Protein AF-Q6KHV7-F1 (afdb_monomer)

Organism: Mycoplasma mobile (strain ATCC 43663 / 163K / NCTC 11711) (NCBI:txid267748)

Secondary structure (DSSP, 8-state):
--------------------------------HHHHHHHHHHHHHHH--GGGEEES-TTS-GGG--TTTHHHHEEE-S-SEETTEEEEEEE-SSSPPBTTTTEEEEEEEEEETTEEEEEEEEEE-SPPHHHHHHHHHHHHHH----B-S-GGG--GGG--TTTGGGSBPPPPPBTTBEEEEEEEEEEETTTTEEEEEEEEEETTEEEEEEEEEE-PPPHHHHHHHHHHHHHH--S-EE-S-GGGS-GGG--TTTHHHHEEPPPPBTTBEEEEEEPPPPHHHHHHHHHHTEEEEEEEEESSSS-S--EEEEEEEE-PPPHHHHHHHHHTT-

Sequence (330 aa):
MKIKNKYLIGIGTLSTIAILPITVVACGTTTSESAENFKKIDLELEKIISANFKVTNNTKLASEINAANLQTEITKNFNNTINSVNFTYSISTKTAINDEIGTLTLTLTGQIGTDSRTKEITITGFETATQRKAKIKVELEKLNLVKIGAFATTLPSEVKLDNVNTFFEALPEANGVSFKSSLISLENNVDGTLTITIEGSIGKVIETKTFPITGFQKLDQRNQILDNELAKIANLTLKGDFATTLPSEVTADNIRELITTPEPINGVIFRIFWTPQNEEEKNLSDSTGTLKFRIDAFTNENPLIFRDKEFSVSGFRMNSQSLLGEIKKI

Foldseek 3Di:
DDDDDDDDDDDDDDDDDDDDDPPPPPVPPPPDPLNVFVVVQVVVVVVDAQVQKDQPDQAAAQVVDAPVCVPVRMDGNDDCADPQWGKDKDFDPPDDRAQQQRKTKIWIWTDHDPHIDTDIYIYHRHHHLVNQQVVQVVVVVVDDWAFDDDQAQAFQVNDDQVCVPVGTDDGDDDPQKDKDWDDFDDGDQQQSKTKTKMWIDRVPRIDIDIDIDHRHHHPVNQVVVQVVVVVVCPDWDFQDQQQAAQLLNDDPVCVVNGTPFDDDDPQKGKDKDADDDDPVRSLVCQQQQKGKIKIWIANDPDHPDIDIDIDIDHNHHHPVNVVVVVVVVD

Structure (mmCIF, N/CA/C/O backbone):
data_AF-Q6KHV7-F1
#
_entry.id   AF-Q6KHV7-F1
#
loop_
_atom_site.group_PDB
_atom_site.id
_atom_site.type_symbol
_atom_site.label_atom_id
_atom_site.label_alt_id
_atom_site.label_comp_id
_atom_site.label_asym_id
_atom_site.label_entity_id
_atom_site.label_seq_id
_atom_site.pdbx_PDB_ins_code
_atom_site.Cartn_x
_atom_site.Cartn_y
_atom_site.Cartn_z
_atom_site.occupancy
_atom_site.B_iso_or_equiv
_atom_site.auth_seq_id
_atom_site.auth_comp_id
_atom_site.auth_asym_id
_atom_site.auth_atom_id
_atom_site.pdbx_PDB_model_num
ATOM 1 N N . MET A 1 1 ? -42.948 63.602 25.867 1.00 43.41 1 MET A N 1
ATOM 2 C CA . MET A 1 1 ? -44.395 63.393 25.653 1.00 43.41 1 MET A CA 1
ATOM 3 C C . MET A 1 1 ? -44.974 62.853 26.957 1.00 43.41 1 MET A C 1
ATOM 5 O O . MET A 1 1 ? -44.601 61.769 27.373 1.00 43.41 1 MET A O 1
ATOM 9 N N . LYS A 1 2 ? -45.724 63.692 27.685 1.00 45.91 2 LYS A N 1
ATOM 10 C CA . LYS A 1 2 ? -46.277 63.424 29.025 1.00 45.91 2 LYS A CA 1
ATOM 11 C C . LYS A 1 2 ? -47.696 62.878 28.866 1.00 45.91 2 LYS A C 1
ATOM 13 O O . LYS A 1 2 ? -48.517 63.573 28.271 1.00 45.91 2 LYS A O 1
ATOM 18 N N . ILE A 1 3 ? -47.999 61.707 29.422 1.00 45.91 3 ILE A N 1
ATOM 19 C CA . ILE A 1 3 ? -49.383 61.227 29.537 1.00 45.91 3 ILE A CA 1
ATOM 20 C C . ILE A 1 3 ? -49.795 61.307 31.007 1.00 45.91 3 ILE A C 1
ATOM 22 O O . ILE A 1 3 ? -49.085 60.858 31.902 1.00 45.91 3 ILE A O 1
ATOM 26 N N . LYS A 1 4 ? -50.903 62.021 31.212 1.00 49.59 4 LYS A N 1
ATOM 27 C CA . LYS A 1 4 ? -51.461 62.487 32.481 1.00 49.59 4 LYS A CA 1
ATOM 28 C C . LYS A 1 4 ? -52.275 61.391 33.169 1.00 49.59 4 LYS A C 1
ATOM 30 O O . LYS A 1 4 ? -53.065 60.712 32.519 1.00 49.59 4 LYS A O 1
ATOM 35 N N . ASN A 1 5 ? -52.168 61.353 34.494 1.00 44.66 5 ASN A N 1
ATOM 36 C CA . ASN A 1 5 ? -53.111 60.698 35.397 1.00 44.66 5 ASN A CA 1
ATOM 37 C C . ASN A 1 5 ? -54.539 61.232 35.195 1.00 44.66 5 ASN A C 1
ATOM 39 O O . ASN A 1 5 ? -54.751 62.448 35.174 1.00 44.66 5 ASN A O 1
ATOM 43 N N . LYS A 1 6 ? -55.520 60.327 35.149 1.00 55.31 6 LYS A N 1
ATOM 44 C CA . LYS A 1 6 ? -56.915 60.615 35.501 1.00 55.31 6 LYS A CA 1
ATOM 45 C C . LYS A 1 6 ? -57.406 59.547 36.474 1.00 55.31 6 LYS A C 1
ATOM 47 O O . LYS A 1 6 ? -57.399 58.364 36.158 1.00 55.31 6 LYS A O 1
ATOM 52 N N . TYR A 1 7 ? -57.808 60.010 37.651 1.00 43.31 7 TYR A N 1
ATOM 53 C CA . TYR A 1 7 ? -58.534 59.248 38.657 1.00 43.31 7 TYR A CA 1
ATOM 54 C C . TYR A 1 7 ? -59.995 59.099 38.225 1.00 43.31 7 TYR A C 1
ATOM 56 O O . TYR A 1 7 ? -60.598 60.070 37.765 1.00 43.31 7 TYR A O 1
ATOM 64 N N . LEU A 1 8 ? -60.563 57.910 38.420 1.00 45.25 8 LEU A N 1
ATOM 65 C CA . LEU A 1 8 ? -62.004 57.689 38.402 1.00 45.25 8 LEU A CA 1
ATOM 66 C C . LEU A 1 8 ? -62.399 57.068 39.746 1.00 45.25 8 LEU A C 1
ATOM 68 O O . LEU A 1 8 ? -61.923 55.995 40.108 1.00 45.25 8 LEU A O 1
ATOM 72 N N . ILE A 1 9 ? -63.229 57.791 40.494 1.00 48.88 9 ILE A N 1
ATOM 73 C CA . ILE A 1 9 ? -63.864 57.348 41.735 1.00 48.88 9 ILE A CA 1
ATOM 74 C C . ILE A 1 9 ? -65.196 56.706 41.336 1.00 48.88 9 ILE A C 1
ATOM 76 O O . ILE A 1 9 ? -66.010 57.353 40.681 1.00 48.88 9 ILE A O 1
ATOM 80 N N . GLY A 1 10 ? -65.411 55.449 41.724 1.00 44.25 10 GLY A N 1
ATOM 81 C CA . GLY A 1 10 ? -66.679 54.735 41.573 1.00 44.25 10 GLY A CA 1
ATOM 82 C C . GLY A 1 10 ? -67.090 54.127 42.910 1.00 44.25 10 GLY A C 1
ATOM 83 O O . GLY A 1 10 ? -66.370 53.304 43.468 1.00 44.25 10 GLY A O 1
ATOM 84 N N . ILE A 1 11 ? -68.224 54.584 43.435 1.00 44.44 11 ILE A N 1
ATOM 85 C CA . ILE A 1 11 ? -68.788 54.212 44.733 1.00 44.44 11 ILE A CA 1
ATOM 86 C C . ILE A 1 11 ? -69.740 53.021 44.536 1.00 44.44 11 ILE A C 1
ATOM 88 O O . ILE A 1 11 ? -70.663 53.113 43.739 1.00 44.44 11 ILE A O 1
ATOM 92 N N . GLY A 1 12 ? -69.502 51.947 45.297 1.00 40.00 12 GLY A N 1
ATOM 93 C CA . GLY A 1 12 ? -70.495 51.078 45.947 1.00 40.00 12 GLY A CA 1
ATOM 94 C C . GLY A 1 12 ? -71.536 50.316 45.116 1.00 40.00 12 GLY A C 1
ATOM 95 O O . GLY A 1 12 ? -72.491 50.897 44.626 1.00 40.00 12 GLY A O 1
ATOM 96 N N . THR A 1 13 ? -71.478 48.981 45.187 1.00 41.50 13 THR A N 1
ATOM 97 C CA . THR A 1 13 ? -72.648 48.150 45.539 1.00 41.50 13 THR A CA 1
ATOM 98 C C . THR A 1 13 ? -72.191 46.957 46.389 1.00 41.50 13 THR A C 1
ATOM 100 O O . THR A 1 13 ? -71.182 46.318 46.100 1.00 41.50 13 THR A O 1
ATOM 103 N N . LEU A 1 14 ? -72.902 46.707 47.492 1.00 44.28 14 LEU A N 1
ATOM 104 C CA . LEU A 1 14 ? -72.717 45.566 48.390 1.00 44.28 14 LEU A CA 1
ATOM 105 C C . LEU A 1 14 ? -73.409 44.344 47.777 1.00 44.28 14 LEU A C 1
ATOM 107 O O . LEU A 1 14 ? -74.635 44.270 47.782 1.00 44.28 14 LEU A O 1
ATOM 111 N N . SER A 1 15 ? -72.637 43.381 47.275 1.00 43.78 15 SER A N 1
ATOM 112 C CA . SER A 1 15 ? -73.139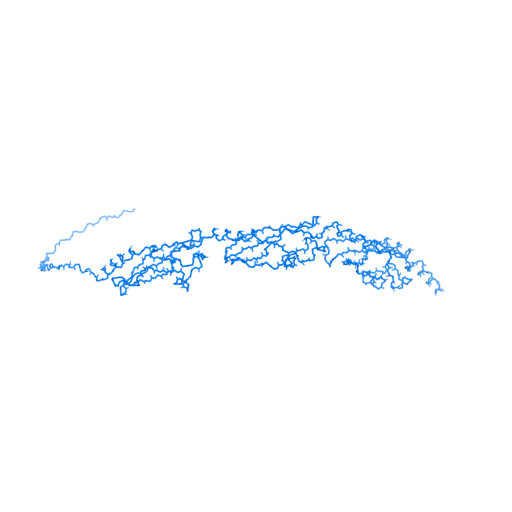 42.040 46.972 1.00 43.78 15 SER A CA 1
ATOM 113 C C . SER A 1 15 ? -72.802 41.104 48.130 1.00 43.78 15 SER A C 1
ATOM 115 O O . SER A 1 15 ? -71.634 40.871 48.442 1.00 43.78 15 SER A O 1
ATOM 117 N N . THR A 1 16 ? -73.841 40.581 48.770 1.00 43.94 16 THR A N 1
ATOM 118 C CA . THR A 1 16 ? -73.801 39.511 49.767 1.00 43.94 16 THR A CA 1
ATOM 119 C C . THR A 1 16 ? -73.083 38.282 49.207 1.00 43.94 16 THR A C 1
ATOM 121 O O . THR A 1 16 ? -73.561 37.630 48.282 1.00 43.94 16 THR A O 1
ATOM 124 N N . ILE A 1 17 ? -71.922 37.956 49.778 1.00 43.06 17 ILE A N 1
ATOM 125 C CA . ILE A 1 17 ? -71.190 36.725 49.476 1.00 43.06 17 ILE A CA 1
ATOM 126 C C . ILE A 1 17 ? -71.835 35.604 50.293 1.00 43.06 17 ILE A C 1
ATOM 128 O O . ILE A 1 17 ? -71.745 35.586 51.520 1.00 43.06 17 ILE A O 1
ATOM 132 N N . ALA A 1 18 ? -72.499 34.672 49.613 1.00 41.53 18 ALA A N 1
ATOM 133 C CA . ALA A 1 18 ? -72.870 33.397 50.204 1.00 41.53 18 ALA A CA 1
ATOM 134 C C . ALA A 1 18 ? -71.586 32.598 50.475 1.00 41.53 18 ALA A C 1
ATOM 136 O O . ALA A 1 18 ? -70.853 32.249 49.548 1.00 41.53 18 ALA A O 1
ATOM 137 N N . ILE A 1 19 ? -71.297 32.338 51.750 1.00 42.59 19 ILE A N 1
ATOM 138 C CA . ILE A 1 19 ? -70.206 31.459 52.172 1.00 42.59 19 ILE A CA 1
ATOM 139 C C . ILE A 1 19 ? -70.631 30.031 51.820 1.00 42.59 19 ILE A C 1
ATOM 141 O O . ILE A 1 19 ? -71.421 29.412 52.531 1.00 42.59 19 ILE A O 1
ATOM 145 N N . LEU A 1 20 ? -70.141 29.527 50.688 1.00 40.72 20 LEU A N 1
ATOM 146 C CA . LEU A 1 20 ? -70.209 28.104 50.379 1.00 40.72 20 LEU A CA 1
ATOM 147 C C . LEU A 1 20 ? -69.303 27.347 51.364 1.00 40.72 20 LEU A C 1
ATOM 149 O O . LEU A 1 20 ? -68.211 27.832 51.677 1.00 40.72 20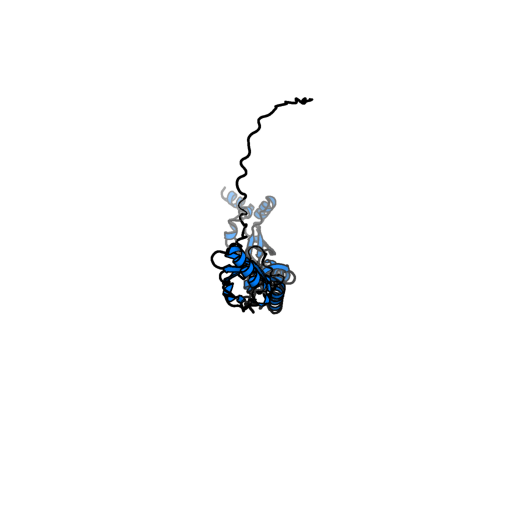 LEU A O 1
ATOM 153 N N . PRO A 1 21 ? -69.723 26.173 51.865 1.00 43.12 21 PRO A N 1
ATOM 154 C CA . PRO A 1 21 ? -68.883 25.357 52.726 1.00 43.12 21 PRO A CA 1
ATOM 155 C C . PRO A 1 21 ? -67.592 25.008 51.983 1.00 43.12 21 PRO A C 1
ATOM 157 O O . PRO A 1 21 ? -67.620 24.413 50.906 1.00 43.12 21 PRO A O 1
ATOM 160 N N . ILE A 1 22 ? -66.454 25.385 52.568 1.00 44.88 22 ILE A N 1
ATOM 161 C CA . ILE A 1 22 ? -65.140 24.915 52.138 1.00 44.88 22 ILE A CA 1
ATOM 162 C C . ILE A 1 22 ? -65.109 23.423 52.461 1.00 44.88 22 ILE A C 1
ATOM 164 O O . ILE A 1 22 ? -64.811 23.015 53.583 1.00 44.88 22 ILE A O 1
ATOM 168 N N . THR A 1 23 ? -65.452 22.592 51.482 1.00 42.62 23 THR A N 1
ATOM 169 C CA . THR A 1 23 ? -65.034 21.197 51.492 1.00 42.62 23 THR A CA 1
ATOM 170 C C . THR A 1 23 ? -63.516 21.216 51.482 1.00 42.62 23 THR A C 1
ATOM 172 O O . THR A 1 23 ? -62.901 21.585 50.481 1.00 42.62 23 THR A O 1
ATOM 175 N N . VAL A 1 24 ? -62.912 20.856 52.613 1.00 43.94 24 VAL A N 1
ATOM 176 C CA . VAL A 1 24 ? -61.504 20.479 52.675 1.00 43.94 24 VAL A CA 1
ATOM 177 C C . VAL A 1 24 ? -61.380 19.228 51.811 1.00 43.94 24 VAL A C 1
ATOM 179 O O . VAL A 1 24 ? -61.570 18.107 52.273 1.00 43.94 24 VAL A O 1
ATOM 182 N N . VAL A 1 25 ? -61.152 19.427 50.514 1.00 41.75 25 VAL A N 1
ATOM 183 C CA . VAL A 1 25 ? -60.693 18.366 49.631 1.00 41.75 25 VAL A CA 1
ATOM 184 C C . VAL A 1 25 ? -59.297 18.059 50.134 1.00 41.75 25 VAL A C 1
ATOM 186 O O . VAL A 1 25 ? -58.359 18.824 49.908 1.00 41.75 25 VAL A O 1
ATOM 189 N N . ALA A 1 26 ? -59.175 16.972 50.893 1.00 41.81 26 ALA A N 1
ATOM 190 C CA . ALA A 1 26 ? -57.890 16.349 51.114 1.00 41.81 26 ALA A CA 1
ATOM 191 C C . ALA A 1 26 ? -57.317 16.076 49.722 1.00 41.81 26 ALA A C 1
ATOM 193 O O . ALA A 1 26 ? -57.778 15.180 49.014 1.00 41.81 26 ALA A O 1
ATOM 194 N N . CYS A 1 27 ? -56.360 16.903 49.301 1.00 40.88 27 CYS A N 1
ATOM 195 C CA . CYS A 1 27 ? -55.517 16.630 48.155 1.00 40.88 27 CYS A CA 1
ATOM 196 C C . CYS A 1 27 ? -54.636 15.452 48.574 1.00 40.88 27 CYS A C 1
ATOM 198 O O . CYS A 1 27 ? -53.501 15.621 49.011 1.00 40.88 27 CYS A O 1
ATOM 200 N N . GLY A 1 28 ? -55.222 14.252 48.567 1.00 43.31 28 GLY A N 1
ATOM 201 C CA . GLY A 1 28 ? -54.464 13.022 48.611 1.00 43.31 28 GLY A CA 1
ATOM 202 C C . GLY A 1 28 ? -53.587 13.064 47.378 1.00 43.31 28 GLY A C 1
ATOM 203 O O . GLY A 1 28 ? -54.089 12.962 46.260 1.00 43.31 28 GLY A O 1
ATOM 204 N N . THR A 1 29 ? -52.294 13.304 47.575 1.00 48.03 29 THR A N 1
ATOM 205 C CA . THR A 1 29 ? -51.295 13.140 46.530 1.00 48.03 29 THR A CA 1
ATOM 206 C C . THR A 1 29 ? -51.332 11.672 46.141 1.00 48.03 29 THR A C 1
ATOM 208 O O . THR A 1 29 ? -50.683 10.839 46.769 1.00 48.03 29 THR A O 1
ATOM 211 N N . THR A 1 30 ? -52.157 11.333 45.155 1.00 46.09 30 THR A N 1
ATOM 212 C CA . THR A 1 30 ? -52.050 10.066 44.455 1.00 46.09 30 THR A CA 1
ATOM 213 C C . THR A 1 30 ? -50.714 10.143 43.736 1.00 46.09 30 THR A C 1
ATOM 215 O O . THR A 1 30 ? -50.575 10.786 42.697 1.00 46.09 30 THR A O 1
ATOM 218 N N . THR A 1 31 ? -49.673 9.580 44.346 1.00 58.81 31 THR A N 1
ATOM 219 C CA . THR A 1 31 ? -48.472 9.215 43.608 1.00 58.81 31 THR A CA 1
ATOM 220 C C . THR A 1 31 ? -48.953 8.294 42.502 1.00 58.81 31 THR A C 1
ATOM 222 O O . THR A 1 31 ? -49.354 7.163 42.753 1.00 58.81 31 THR A O 1
ATOM 225 N N . SER A 1 32 ? -49.042 8.830 41.284 1.00 75.12 32 SER A N 1
ATOM 226 C CA . SER A 1 32 ? -49.457 8.059 40.118 1.00 75.12 32 SER A CA 1
ATOM 227 C C . SER A 1 32 ? -48.553 6.834 40.023 1.00 75.12 32 SER A C 1
ATOM 229 O O . SER A 1 32 ? -47.343 6.990 40.172 1.00 75.12 32 SER A O 1
ATOM 231 N N . GLU A 1 33 ? -49.107 5.662 39.736 1.00 79.56 33 GLU A N 1
ATOM 232 C CA . GLU A 1 33 ? -48.382 4.389 39.584 1.00 79.56 33 GLU A CA 1
ATOM 233 C C . GLU A 1 33 ? -47.086 4.523 38.749 1.00 79.56 33 GLU A C 1
ATOM 235 O O . GLU A 1 33 ? -46.047 3.960 39.089 1.00 79.56 33 GLU A O 1
ATOM 240 N N . SER A 1 34 ? -47.096 5.396 37.736 1.00 86.19 34 SER A N 1
ATOM 241 C CA . SER A 1 34 ? -45.928 5.742 36.912 1.00 86.19 34 SER A CA 1
ATOM 242 C C . SER A 1 34 ? -44.748 6.343 37.703 1.00 86.19 34 SER A C 1
ATOM 244 O O . SER A 1 34 ? -43.589 6.020 37.450 1.00 86.19 34 SER A O 1
ATOM 246 N N . ALA A 1 35 ? -45.004 7.167 38.724 1.00 89.50 35 ALA A N 1
ATOM 247 C CA . ALA A 1 35 ? -43.963 7.748 39.575 1.00 89.50 35 ALA A CA 1
ATOM 248 C C . ALA A 1 35 ? -43.263 6.685 40.439 1.00 89.50 35 ALA A C 1
ATOM 250 O O . ALA A 1 35 ? -42.043 6.736 40.621 1.00 89.50 35 ALA A O 1
ATOM 251 N N . GLU A 1 36 ? -44.017 5.703 40.940 1.00 93.62 36 GLU A N 1
ATOM 252 C CA . GLU A 1 36 ? -43.455 4.566 41.674 1.00 93.62 36 GLU A CA 1
ATOM 253 C C . GLU A 1 36 ? -42.664 3.640 40.742 1.00 93.62 36 GLU A C 1
ATOM 255 O O . GLU A 1 36 ? -41.546 3.240 41.085 1.00 93.62 36 GLU A O 1
ATOM 260 N N . ASN A 1 37 ? -43.178 3.387 39.531 1.00 96.00 37 ASN A N 1
ATOM 261 C CA . ASN A 1 37 ? -42.469 2.639 38.494 1.00 96.00 37 ASN A CA 1
ATOM 262 C C . ASN A 1 37 ? -41.133 3.294 38.136 1.00 96.00 37 ASN A C 1
ATOM 264 O O . ASN A 1 37 ? -40.113 2.610 38.137 1.00 96.00 37 ASN A O 1
ATOM 268 N N . PHE A 1 38 ? -41.091 4.607 37.891 1.00 96.50 38 PHE A N 1
ATOM 269 C CA . PHE A 1 38 ? -39.838 5.298 37.574 1.00 96.50 38 PHE A CA 1
ATOM 270 C C . PHE A 1 38 ? -38.811 5.192 38.697 1.00 96.50 38 PHE A C 1
ATOM 272 O O . PHE A 1 38 ? -37.676 4.809 38.432 1.00 96.50 38 PHE A O 1
ATOM 279 N N . LYS A 1 39 ? -39.212 5.433 39.953 1.00 96.81 39 LYS A N 1
ATOM 280 C CA . LYS A 1 39 ? -38.309 5.296 41.106 1.00 96.81 39 LYS A CA 1
ATOM 281 C C . LYS A 1 39 ? -37.732 3.883 41.208 1.00 96.81 39 LYS A C 1
ATOM 283 O O . LYS A 1 39 ? -36.559 3.710 41.534 1.00 96.81 39 LYS A O 1
ATOM 288 N N . LYS A 1 40 ? -38.557 2.872 40.933 1.00 97.44 40 LYS A N 1
ATOM 289 C CA . LYS A 1 40 ? -38.140 1.470 40.923 1.00 97.44 40 LYS A CA 1
ATOM 290 C C . LYS A 1 40 ? -37.183 1.166 39.770 1.00 97.44 40 LYS A C 1
ATOM 292 O O . LYS A 1 40 ? -36.162 0.527 40.004 1.00 97.44 40 LYS A O 1
ATOM 297 N N . ILE A 1 41 ? -37.477 1.642 38.558 1.00 98.25 41 ILE A N 1
ATOM 298 C CA . ILE A 1 41 ? -36.594 1.484 37.394 1.00 98.25 41 ILE A CA 1
ATOM 299 C C . ILE A 1 41 ? -35.236 2.139 37.670 1.00 98.25 41 ILE A C 1
ATOM 301 O O . ILE A 1 41 ? -34.214 1.490 37.464 1.00 98.25 41 ILE A O 1
ATOM 305 N N . ASP A 1 42 ? -35.214 3.374 38.176 1.00 98.25 42 ASP A N 1
ATOM 306 C CA . ASP A 1 42 ? -33.979 4.102 38.487 1.00 98.25 42 ASP A CA 1
ATOM 307 C C . ASP A 1 42 ? -33.139 3.349 39.532 1.00 98.25 42 ASP A C 1
ATOM 309 O O . ASP A 1 42 ? -31.940 3.143 39.343 1.00 98.25 42 ASP A O 1
ATOM 313 N N . LEU A 1 43 ? -33.772 2.847 40.600 1.00 98.25 43 LEU A N 1
ATOM 314 C CA . LEU A 1 43 ? -33.086 2.082 41.644 1.00 98.25 43 LEU A CA 1
ATOM 315 C C . LEU A 1 43 ? -32.466 0.779 41.120 1.00 98.25 43 LEU A C 1
ATOM 317 O O . LEU A 1 43 ? -31.383 0.402 41.564 1.00 98.25 43 LEU A O 1
ATOM 321 N N . GLU A 1 44 ? -33.129 0.075 40.200 1.00 98.38 44 GLU A N 1
ATOM 322 C CA . GLU A 1 44 ? -32.564 -1.141 39.605 1.00 98.38 44 GLU A CA 1
ATOM 323 C C . GLU A 1 44 ? -31.511 -0.835 38.523 1.00 98.38 44 GLU A C 1
ATOM 325 O O . GLU A 1 44 ? -30.510 -1.548 38.441 1.00 98.38 44 GLU A O 1
ATOM 330 N N . LEU A 1 45 ? -31.666 0.245 37.744 1.00 98.25 45 LEU A N 1
ATOM 331 C CA . LEU A 1 45 ? -30.638 0.724 36.808 1.00 98.25 45 LEU A CA 1
ATOM 332 C C . LEU A 1 45 ? -29.340 1.100 37.530 1.00 98.25 45 LEU A C 1
ATOM 334 O O . LEU A 1 45 ? -28.254 0.837 37.013 1.00 98.25 45 LEU A O 1
ATOM 338 N N . GLU A 1 46 ? -29.424 1.683 38.728 1.00 98.00 46 GLU A N 1
ATOM 339 C CA . GLU A 1 46 ? -28.233 2.052 39.499 1.00 98.00 46 GLU A CA 1
ATOM 340 C C . GLU A 1 46 ? -27.406 0.853 39.970 1.00 98.00 46 GLU A C 1
ATOM 342 O O . GLU A 1 46 ? -26.187 0.964 40.104 1.00 98.00 46 GLU A O 1
ATOM 347 N N . LYS A 1 47 ? -28.029 -0.317 40.145 1.00 98.06 47 LYS A N 1
ATOM 348 C CA . LYS A 1 47 ? -27.317 -1.549 40.517 1.00 98.06 47 LYS A CA 1
ATOM 349 C C . LYS A 1 47 ? -26.513 -2.143 39.364 1.00 98.06 47 LYS A C 1
ATOM 351 O O . LYS A 1 47 ? -25.587 -2.910 39.618 1.00 98.06 47 LYS A O 1
ATOM 356 N N . ILE A 1 48 ? -26.870 -1.827 38.118 1.00 98.12 48 ILE A N 1
ATOM 357 C CA . ILE A 1 48 ? -26.170 -2.327 36.935 1.00 98.12 48 ILE A CA 1
ATOM 358 C C . ILE A 1 48 ? -25.032 -1.357 36.596 1.00 98.12 48 ILE A C 1
ATOM 360 O O . ILE A 1 48 ? -25.242 -0.187 36.272 1.00 98.12 48 ILE A O 1
ATOM 364 N N . ILE A 1 49 ? -23.807 -1.867 36.674 1.00 97.81 49 ILE A N 1
ATOM 365 C CA . ILE A 1 49 ? -22.557 -1.138 36.448 1.00 97.81 49 ILE A CA 1
ATOM 366 C C . ILE A 1 49 ? -21.750 -1.772 35.307 1.00 97.81 49 ILE A C 1
ATOM 368 O O . ILE A 1 49 ? -22.109 -2.818 34.770 1.00 97.81 49 ILE A O 1
ATOM 372 N N . SER A 1 50 ? -20.628 -1.162 34.921 1.00 97.00 50 SER A N 1
ATOM 373 C CA . SER A 1 50 ? -19.781 -1.655 33.821 1.00 97.00 50 SER A CA 1
ATOM 374 C C . SER A 1 50 ? -19.255 -3.076 34.045 1.00 97.00 50 SER A C 1
ATOM 376 O O . SER A 1 50 ? -19.218 -3.862 33.104 1.00 97.00 50 SER A O 1
ATOM 378 N N . ALA A 1 51 ? -18.942 -3.443 35.293 1.00 97.56 51 ALA A N 1
ATOM 379 C CA . ALA A 1 51 ? -18.514 -4.793 35.670 1.00 97.56 51 ALA A CA 1
ATOM 380 C C . ALA A 1 51 ? -19.587 -5.870 35.420 1.00 97.56 51 ALA A C 1
ATOM 382 O O . ALA A 1 51 ? -19.294 -7.066 35.485 1.00 97.56 51 ALA A O 1
ATOM 383 N N . ASN A 1 52 ? -20.828 -5.464 35.130 1.00 98.19 52 ASN A N 1
ATOM 384 C CA . ASN A 1 52 ? -21.877 -6.385 34.729 1.00 98.19 52 ASN A CA 1
ATOM 385 C C . ASN A 1 52 ? -21.817 -6.812 33.256 1.00 98.19 52 ASN A C 1
ATOM 387 O O . ASN A 1 52 ? -22.588 -7.674 32.826 1.00 98.19 52 ASN A O 1
ATOM 391 N N . PHE A 1 53 ? -20.902 -6.229 32.487 1.00 98.12 53 PHE A N 1
ATOM 392 C CA . PHE A 1 53 ? -20.681 -6.522 31.081 1.00 98.12 53 PHE A CA 1
ATOM 393 C C . PHE A 1 53 ? -19.262 -7.047 30.875 1.00 98.12 53 PHE A C 1
ATOM 395 O O . PHE A 1 53 ? -18.312 -6.601 31.517 1.00 98.12 53 PHE A O 1
ATOM 402 N N . LYS A 1 54 ? -19.111 -7.992 29.949 1.00 97.38 54 LYS A N 1
ATOM 403 C CA . LYS A 1 54 ? -17.825 -8.566 29.561 1.00 97.38 54 LYS A CA 1
ATOM 404 C C . LYS A 1 54 ? -17.705 -8.593 28.044 1.00 97.38 54 LYS A C 1
ATOM 406 O O . LYS A 1 54 ? -18.524 -9.222 27.373 1.00 97.38 54 LYS A O 1
ATOM 411 N N . VAL A 1 55 ? -16.649 -7.965 27.531 1.00 97.81 55 VAL A N 1
ATOM 412 C CA . VAL A 1 55 ? -16.225 -8.093 26.132 1.00 97.81 55 VAL A CA 1
ATOM 413 C C . VAL A 1 55 ? -15.714 -9.519 25.914 1.00 97.81 55 VAL A C 1
ATOM 415 O O . VAL A 1 55 ? -14.798 -9.965 26.608 1.00 97.81 55 VAL A O 1
ATOM 418 N N . THR A 1 56 ? -16.341 -10.264 25.004 1.00 96.25 56 THR A N 1
ATOM 419 C CA . THR A 1 56 ? -15.976 -11.661 24.710 1.00 96.25 56 THR A CA 1
ATOM 420 C C . THR A 1 56 ? -14.800 -11.744 23.745 1.00 96.25 56 THR A C 1
ATOM 422 O O . THR A 1 56 ? -13.941 -12.606 23.918 1.00 96.25 56 THR A O 1
ATOM 425 N N . ASN A 1 57 ? -14.723 -10.820 22.784 1.00 94.56 57 ASN A N 1
ATOM 426 C CA . ASN A 1 57 ? -13.619 -10.702 21.843 1.00 94.56 57 ASN A CA 1
ATOM 427 C C . ASN A 1 57 ? -12.807 -9.428 22.096 1.00 94.56 57 ASN A C 1
ATOM 429 O O . ASN A 1 57 ? -13.099 -8.351 21.574 1.00 94.56 57 ASN A O 1
ATOM 433 N N . ASN A 1 58 ? -11.750 -9.562 22.890 1.00 95.12 58 ASN A N 1
ATOM 434 C CA . ASN A 1 58 ? -10.855 -8.454 23.214 1.00 95.12 58 ASN A CA 1
ATOM 435 C C . ASN A 1 58 ? -9.892 -8.082 22.072 1.00 95.12 58 ASN A C 1
ATOM 437 O O . ASN A 1 58 ? -9.066 -7.195 22.263 1.00 95.12 58 ASN A O 1
ATOM 441 N N . THR A 1 59 ? -9.960 -8.741 20.907 1.00 95.06 59 THR A N 1
ATOM 442 C CA . THR A 1 59 ? -9.163 -8.369 19.727 1.00 95.06 59 THR A CA 1
ATOM 443 C C . THR A 1 59 ? -9.907 -7.427 18.793 1.00 95.06 59 THR A C 1
ATOM 445 O O . THR A 1 59 ? -9.347 -7.051 17.770 1.00 95.06 59 THR A O 1
ATOM 448 N N . LYS A 1 60 ? -11.164 -7.077 19.083 1.00 95.75 60 LYS A N 1
ATOM 449 C CA . LYS A 1 60 ? -11.913 -6.076 18.319 1.00 95.75 60 LYS A CA 1
ATOM 450 C C . LYS A 1 60 ? -11.684 -4.678 18.871 1.00 95.75 60 LYS A C 1
ATOM 452 O O . LYS A 1 60 ? -11.560 -4.503 20.082 1.00 95.75 60 LYS A O 1
ATOM 457 N N . LEU A 1 61 ? -11.690 -3.693 17.979 1.00 97.44 61 LEU A N 1
ATOM 458 C CA . LEU A 1 61 ? -11.860 -2.296 18.358 1.00 97.44 61 LEU A CA 1
ATOM 459 C C . LEU A 1 61 ? -13.307 -2.068 18.786 1.00 97.44 61 LEU A C 1
ATOM 461 O O . LEU A 1 61 ? -14.226 -2.746 18.317 1.00 97.44 61 LEU A O 1
ATOM 465 N N . ALA A 1 62 ? -13.523 -1.064 19.628 1.00 97.44 62 ALA A N 1
ATOM 466 C CA . ALA A 1 62 ? -14.870 -0.685 20.023 1.00 97.44 62 ALA A CA 1
ATOM 467 C C . ALA A 1 62 ? -15.697 -0.241 18.799 1.00 97.44 62 ALA A C 1
ATOM 469 O O . ALA A 1 62 ? -16.892 -0.525 18.728 1.00 97.44 62 ALA A O 1
ATOM 470 N N . SER A 1 63 ? -15.068 0.394 17.800 1.00 96.88 63 SER A N 1
ATOM 471 C CA . SER A 1 63 ? -15.727 0.851 16.563 1.00 96.88 63 SER A CA 1
ATOM 472 C C . SER A 1 63 ? -16.156 -0.267 15.611 1.00 96.88 63 SER A C 1
ATOM 474 O O . SER A 1 63 ? -16.934 -0.028 14.686 1.00 96.88 63 SER A O 1
ATOM 476 N N . GLU A 1 64 ? -15.694 -1.498 15.839 1.00 96.81 64 GLU A N 1
ATOM 477 C CA . GLU A 1 64 ? -16.110 -2.684 15.080 1.00 96.81 64 GLU A CA 1
ATOM 478 C C . GLU A 1 64 ? -17.404 -3.300 15.638 1.00 96.81 64 GLU A C 1
ATOM 480 O O . GLU A 1 64 ? -17.980 -4.214 15.033 1.00 96.81 64 GLU A O 1
ATOM 485 N N . ILE A 1 65 ? -17.883 -2.796 16.781 1.00 97.31 65 ILE A N 1
ATOM 486 C CA . ILE A 1 65 ? -19.137 -3.219 17.393 1.00 97.31 65 ILE A CA 1
ATOM 487 C C . ILE A 1 65 ? -20.299 -2.449 16.774 1.00 97.31 65 ILE A C 1
ATOM 489 O O . ILE A 1 65 ? -20.308 -1.223 16.695 1.00 97.31 65 ILE A O 1
ATOM 493 N N . ASN A 1 66 ? -21.304 -3.190 16.327 1.00 95.94 66 ASN A N 1
ATOM 494 C CA . ASN A 1 66 ? -22.513 -2.674 15.705 1.00 95.94 66 ASN A CA 1
ATOM 495 C C . ASN A 1 66 ? -23.741 -3.439 16.220 1.00 95.94 66 ASN A C 1
ATOM 497 O O . ASN A 1 66 ? -23.624 -4.415 16.958 1.00 95.94 66 ASN A O 1
ATOM 501 N N . ALA A 1 67 ? -24.941 -3.006 15.829 1.00 95.62 67 ALA A N 1
ATOM 502 C CA . ALA A 1 67 ? -26.182 -3.621 16.303 1.00 95.62 67 ALA A CA 1
ATOM 503 C C . ALA A 1 67 ? -26.278 -5.129 15.996 1.00 95.62 67 ALA A C 1
ATOM 505 O O . ALA A 1 67 ? -26.869 -5.867 16.781 1.00 95.62 67 ALA A O 1
ATOM 506 N N . ALA A 1 68 ? -25.678 -5.592 14.893 1.00 97.12 68 ALA A N 1
ATOM 507 C CA . ALA A 1 68 ? -25.746 -6.989 14.476 1.00 97.12 68 ALA A CA 1
ATOM 508 C C . ALA A 1 68 ? -24.839 -7.909 15.309 1.00 97.12 68 ALA A C 1
ATOM 510 O O . ALA A 1 68 ? -25.185 -9.069 15.511 1.00 97.12 68 ALA A O 1
ATOM 511 N N . ASN A 1 69 ? -23.702 -7.408 15.805 1.00 96.75 69 ASN A N 1
ATOM 512 C CA . ASN A 1 69 ? -22.747 -8.210 16.581 1.00 96.75 69 ASN A CA 1
ATOM 513 C C . ASN A 1 69 ? -22.733 -7.885 18.089 1.00 96.75 69 ASN A C 1
ATOM 515 O O . ASN A 1 69 ? -22.105 -8.599 18.863 1.00 96.75 69 ASN A O 1
ATOM 519 N N . LEU A 1 70 ? -23.468 -6.867 18.547 1.00 96.31 70 LEU A N 1
ATOM 520 C CA . LEU A 1 70 ? -23.452 -6.418 19.944 1.00 96.31 70 LEU A CA 1
ATOM 521 C C . LEU A 1 70 ? -23.675 -7.550 20.962 1.00 96.31 70 LEU A C 1
ATOM 523 O O . LEU A 1 70 ? -22.988 -7.620 21.978 1.00 96.31 70 LEU A O 1
ATOM 527 N N . GLN A 1 71 ? -24.637 -8.433 20.688 1.00 94.94 71 GLN A N 1
ATOM 528 C CA . GLN A 1 71 ? -25.031 -9.510 21.605 1.00 94.94 71 GLN A CA 1
ATOM 529 C C . GLN A 1 71 ? -24.057 -10.699 21.597 1.00 94.94 71 GLN A C 1
ATOM 531 O O . GLN A 1 71 ? -24.051 -11.488 22.537 1.00 94.94 71 GLN A O 1
ATOM 536 N N . THR A 1 72 ? -23.233 -10.846 20.554 1.00 96.38 72 THR A N 1
ATOM 537 C CA . THR A 1 72 ? -22.212 -11.904 20.478 1.00 96.38 72 THR A CA 1
ATOM 538 C C . THR A 1 72 ? -20.870 -11.443 21.046 1.00 96.38 72 THR A C 1
ATOM 540 O O . THR A 1 72 ? -20.126 -12.249 21.603 1.00 96.38 72 THR A O 1
ATOM 543 N N . GLU A 1 73 ? -20.570 -10.147 20.934 1.00 97.25 73 GLU A N 1
ATOM 544 C CA . GLU A 1 73 ? -19.296 -9.552 21.365 1.00 97.25 73 GLU A CA 1
ATOM 545 C C . GLU A 1 73 ? -19.310 -9.059 22.821 1.00 97.25 73 GLU A C 1
ATOM 547 O O . GLU A 1 73 ? -18.259 -8.808 23.414 1.00 97.25 73 GLU A O 1
ATOM 552 N N . ILE A 1 74 ? -20.498 -8.913 23.416 1.00 97.12 74 ILE A N 1
ATOM 553 C CA . ILE A 1 74 ? -20.671 -8.481 24.803 1.00 97.12 74 ILE A CA 1
ATOM 554 C C . ILE A 1 74 ? -21.639 -9.426 25.495 1.00 97.12 74 ILE A C 1
ATOM 556 O O . ILE A 1 74 ? -22.797 -9.553 25.108 1.00 97.12 74 ILE A O 1
ATOM 560 N N . THR A 1 75 ? -21.170 -10.027 26.580 1.00 96.06 75 THR A N 1
ATOM 561 C CA . THR A 1 75 ? -22.004 -10.819 27.485 1.00 96.06 75 THR A CA 1
ATOM 562 C C . THR A 1 75 ? -22.350 -10.004 28.717 1.00 96.06 75 THR A C 1
ATOM 564 O O . THR A 1 75 ? -21.525 -9.243 29.223 1.00 96.06 75 THR A O 1
ATOM 567 N N . LYS A 1 76 ? -23.575 -10.164 29.212 1.00 96.38 76 LYS A N 1
ATOM 568 C CA . LYS A 1 76 ? -24.016 -9.581 30.479 1.00 96.38 76 LYS A CA 1
ATOM 569 C C . LYS A 1 76 ? -24.125 -10.649 31.558 1.00 96.38 76 LYS A C 1
ATOM 571 O O . LYS A 1 76 ? -24.487 -11.784 31.263 1.00 96.38 76 LYS A O 1
ATOM 576 N N . ASN A 1 77 ? -23.843 -10.281 32.803 1.00 96.56 77 ASN A N 1
ATOM 577 C CA . ASN A 1 77 ? -23.887 -11.184 33.959 1.00 96.56 77 ASN A CA 1
ATOM 578 C C . ASN A 1 77 ? -25.083 -10.917 34.894 1.00 96.56 77 ASN A C 1
ATOM 580 O O . ASN A 1 77 ? -25.021 -11.208 36.087 1.00 96.56 77 ASN A O 1
ATOM 584 N N . PHE A 1 78 ? -26.166 -10.356 34.358 1.00 96.06 78 PHE A N 1
ATOM 585 C CA . PHE A 1 78 ? -27.400 -10.086 35.089 1.00 96.06 78 PHE A CA 1
ATOM 586 C C . PHE A 1 78 ? -28.617 -10.575 34.302 1.00 96.06 78 PHE A C 1
ATOM 588 O O . PHE A 1 78 ? -28.590 -10.676 33.072 1.00 96.06 78 PHE A O 1
ATOM 595 N N . ASN A 1 79 ? -29.696 -10.874 35.025 1.00 96.31 79 ASN A N 1
ATOM 596 C CA . ASN A 1 79 ? -30.939 -11.355 34.432 1.00 96.31 79 ASN A CA 1
ATOM 597 C C . ASN A 1 79 ? -31.628 -10.256 33.614 1.00 96.31 79 ASN A C 1
ATOM 599 O O . ASN A 1 79 ? -31.613 -9.086 33.987 1.00 96.31 79 ASN A O 1
ATOM 603 N N . ASN A 1 80 ? -32.316 -10.647 32.536 1.00 95.62 80 ASN A N 1
ATOM 604 C CA . ASN A 1 80 ? -33.120 -9.725 31.721 1.00 95.62 80 ASN A CA 1
ATOM 605 C C . ASN A 1 80 ? -34.226 -9.030 32.519 1.00 95.62 80 ASN A C 1
ATOM 607 O O . ASN A 1 80 ? -34.678 -7.970 32.106 1.00 95.62 80 ASN A O 1
ATOM 611 N N . THR A 1 81 ? -34.644 -9.614 33.641 1.00 96.94 81 THR A N 1
ATOM 612 C CA . THR A 1 81 ? -35.668 -9.058 34.519 1.00 96.94 81 THR A CA 1
ATOM 613 C C . THR A 1 81 ? -35.189 -9.125 35.965 1.00 96.94 81 THR A C 1
ATOM 615 O O . THR A 1 81 ? -34.811 -10.198 36.439 1.00 96.94 81 THR A O 1
ATOM 618 N N . ILE A 1 82 ? -35.219 -7.997 36.678 1.00 97.19 82 ILE A N 1
ATOM 619 C CA . ILE A 1 82 ? -34.920 -7.915 38.117 1.00 97.19 82 ILE A CA 1
ATOM 620 C C . ILE A 1 82 ? -36.048 -7.130 38.770 1.00 97.19 82 ILE A C 1
ATOM 622 O O . ILE A 1 82 ? -36.357 -6.023 38.339 1.00 97.19 82 ILE A O 1
ATOM 626 N N . ASN A 1 83 ? -36.699 -7.706 39.782 1.00 96.50 83 ASN A N 1
ATOM 627 C CA . ASN A 1 83 ? -37.815 -7.068 40.486 1.00 96.50 83 ASN A CA 1
ATOM 628 C C . ASN A 1 83 ? -38.889 -6.507 39.529 1.00 96.50 83 ASN A C 1
ATOM 630 O O . ASN A 1 83 ? -39.388 -5.406 39.731 1.00 96.50 83 ASN A O 1
ATOM 634 N N . SER A 1 84 ? -39.246 -7.247 38.475 1.00 97.44 84 SER A N 1
ATOM 635 C CA . SER A 1 84 ? -40.199 -6.834 37.422 1.00 97.44 84 SER A CA 1
ATOM 636 C C . SER A 1 84 ? -39.742 -5.702 36.488 1.00 97.44 84 SER A C 1
ATOM 638 O O . SER A 1 84 ? -40.528 -5.285 35.643 1.00 97.44 84 SER A O 1
ATOM 640 N N . VAL A 1 85 ? -38.503 -5.214 36.595 1.00 97.88 85 VAL A N 1
ATOM 641 C CA . VAL A 1 85 ? -37.902 -4.294 35.616 1.00 97.88 85 VAL A CA 1
ATOM 642 C C . VAL A 1 85 ? -37.240 -5.118 34.520 1.00 97.88 85 VAL A C 1
ATOM 644 O O . VAL A 1 85 ? -36.340 -5.903 34.813 1.00 97.88 85 VAL A O 1
ATOM 647 N N . ASN A 1 86 ? -37.675 -4.949 33.272 1.00 98.38 86 ASN A N 1
ATOM 648 C CA . ASN A 1 86 ? -37.058 -5.578 32.105 1.00 98.38 86 ASN A CA 1
ATOM 649 C C . ASN A 1 86 ? -35.909 -4.718 31.571 1.00 98.38 86 ASN A C 1
ATOM 651 O O . ASN A 1 86 ? -36.068 -3.507 31.425 1.00 98.38 86 ASN A O 1
ATOM 655 N N . PHE A 1 87 ? -34.783 -5.346 31.233 1.00 98.38 87 PHE A N 1
ATOM 656 C CA . PHE A 1 87 ? -33.571 -4.679 30.770 1.00 98.38 87 PHE A CA 1
ATOM 657 C C . PHE A 1 87 ? -33.195 -5.055 29.344 1.00 98.38 87 PHE A C 1
ATOM 659 O O . PHE A 1 87 ? -33.029 -6.230 29.000 1.00 98.38 87 PHE A O 1
ATOM 666 N N . THR A 1 88 ? -32.931 -4.027 28.547 1.00 97.69 88 THR A N 1
ATOM 667 C CA . THR A 1 88 ? -32.327 -4.134 27.216 1.00 97.69 88 THR A CA 1
ATOM 668 C C . THR A 1 88 ? -31.153 -3.170 27.110 1.00 97.69 88 THR A C 1
ATOM 670 O O . THR A 1 88 ? -31.058 -2.221 27.885 1.00 97.69 88 THR A O 1
ATOM 673 N N . TYR A 1 89 ? -30.231 -3.417 26.181 1.00 98.12 89 TYR A N 1
ATOM 674 C CA . TYR A 1 89 ? -29.125 -2.500 25.934 1.00 98.12 89 TYR A CA 1
ATOM 675 C C . TYR A 1 89 ? -28.830 -2.373 24.445 1.00 98.12 89 TYR A C 1
ATOM 677 O O . TYR A 1 89 ? -28.971 -3.331 23.683 1.00 98.12 89 TYR A O 1
ATOM 685 N N . SER A 1 90 ? -28.394 -1.182 24.053 1.00 97.50 90 SER A N 1
ATOM 686 C CA . SER A 1 90 ? -27.942 -0.854 22.704 1.00 97.50 90 SER A CA 1
ATOM 687 C C . SER A 1 90 ? -26.657 -0.036 22.766 1.00 97.50 90 SER A C 1
ATOM 689 O O . SER A 1 90 ? -26.271 0.457 23.825 1.00 97.50 90 SER A O 1
ATOM 691 N N . ILE A 1 91 ? -25.993 0.138 21.626 1.00 97.38 91 ILE A N 1
ATOM 692 C CA . ILE A 1 91 ? -24.890 1.098 21.509 1.00 97.38 91 ILE A CA 1
ATOM 693 C C . ILE A 1 91 ? -25.453 2.502 21.745 1.00 97.38 91 ILE A C 1
ATOM 695 O O . ILE A 1 91 ? -26.511 2.837 21.205 1.00 97.38 91 ILE A O 1
ATOM 699 N N . SER A 1 92 ? -24.775 3.305 22.567 1.00 96.06 92 SER A N 1
ATOM 700 C CA . SER A 1 92 ? -25.159 4.702 22.755 1.00 96.06 92 SER A CA 1
ATOM 701 C C . SER A 1 92 ? -24.912 5.489 21.474 1.00 96.06 92 SER A C 1
ATOM 703 O O . SER A 1 92 ? -23.846 5.411 20.871 1.00 96.06 92 SER A O 1
ATOM 705 N N . THR A 1 93 ? -25.894 6.295 21.081 1.00 91.56 93 THR A N 1
ATOM 706 C CA . THR A 1 93 ? -25.753 7.268 19.990 1.00 91.56 93 THR A CA 1
ATOM 707 C C . THR A 1 93 ? -25.274 8.633 20.485 1.00 91.56 93 THR A C 1
ATOM 709 O O . THR A 1 93 ? -25.062 9.530 19.674 1.00 91.56 93 THR A O 1
ATOM 712 N N . LYS A 1 94 ? -25.166 8.825 21.807 1.00 87.69 94 LYS A N 1
ATOM 713 C CA . LYS A 1 94 ? -24.800 10.107 22.428 1.00 87.69 94 LYS A CA 1
ATOM 714 C C . LYS A 1 94 ? -23.299 10.232 22.644 1.00 87.69 94 LYS A C 1
ATOM 716 O O . LYS A 1 94 ? -22.754 11.321 22.499 1.00 87.69 94 LYS A O 1
ATOM 721 N N . THR A 1 95 ? -22.645 9.127 22.996 1.00 87.94 95 THR A N 1
ATOM 722 C CA . THR A 1 95 ? -21.207 9.105 23.272 1.00 87.94 95 THR A CA 1
ATOM 723 C C . THR A 1 95 ? -20.461 8.498 22.092 1.00 87.94 95 THR A C 1
ATOM 725 O O . THR A 1 95 ? -20.806 7.411 21.632 1.00 87.94 95 THR A O 1
ATOM 728 N N . ALA A 1 96 ? -19.425 9.190 21.615 1.00 87.06 96 ALA A N 1
ATOM 729 C CA . ALA A 1 96 ? -18.568 8.668 20.560 1.00 87.06 96 ALA A CA 1
ATOM 730 C C . ALA A 1 96 ? -17.829 7.405 21.028 1.00 87.06 96 ALA A C 1
ATOM 732 O O . ALA A 1 96 ? -17.356 7.320 22.163 1.00 87.06 96 ALA A O 1
ATOM 733 N N . ILE A 1 97 ? -17.717 6.432 20.128 1.00 93.94 97 ILE A N 1
ATOM 734 C CA . ILE A 1 97 ? -16.907 5.234 20.341 1.00 93.94 97 ILE A CA 1
ATOM 735 C C . ILE A 1 97 ? -15.433 5.644 20.443 1.00 93.94 97 ILE A C 1
ATOM 737 O O . ILE A 1 97 ? -14.984 6.483 19.661 1.00 93.94 97 ILE A O 1
ATOM 741 N N . ASN A 1 98 ? -14.683 5.066 21.388 1.00 95.06 98 ASN A N 1
ATOM 742 C CA . ASN A 1 98 ? -13.298 5.459 21.629 1.00 95.06 98 ASN A CA 1
ATOM 743 C C . ASN A 1 98 ? -12.330 4.269 21.544 1.00 95.06 98 ASN A C 1
ATOM 745 O O . ASN A 1 98 ? -12.121 3.532 22.510 1.00 95.06 98 ASN A O 1
ATOM 749 N N . ASP A 1 99 ? -11.705 4.132 20.376 1.00 97.56 99 ASP A N 1
ATOM 750 C CA . ASP A 1 99 ? -10.696 3.109 20.092 1.00 97.56 99 ASP A CA 1
ATOM 751 C C . ASP A 1 99 ? -9.322 3.430 20.695 1.00 97.56 99 ASP A C 1
ATOM 753 O O . ASP A 1 99 ? -8.486 2.538 20.812 1.00 97.56 99 ASP A O 1
ATOM 757 N N . GLU A 1 100 ? -9.048 4.673 21.099 1.00 96.38 100 GLU A N 1
ATOM 758 C CA . GLU A 1 100 ? -7.756 5.031 21.704 1.00 96.38 100 GLU A CA 1
ATOM 759 C C . GLU A 1 100 ? -7.601 4.406 23.092 1.00 96.38 100 GLU A C 1
ATOM 761 O O . GLU A 1 100 ? -6.526 3.918 23.443 1.00 96.38 100 GLU A O 1
ATOM 766 N N . ILE A 1 101 ? -8.698 4.371 23.854 1.00 96.12 101 ILE A N 1
ATOM 767 C CA . ILE A 1 101 ? -8.765 3.769 25.194 1.00 96.12 101 ILE A CA 1
ATOM 768 C C . ILE A 1 101 ? -9.493 2.416 25.221 1.00 96.12 101 ILE A C 1
ATOM 770 O O . ILE A 1 101 ? -9.527 1.772 26.267 1.00 96.12 101 ILE A O 1
ATOM 774 N N . GLY A 1 102 ? -10.056 1.965 24.094 1.00 97.31 102 GLY A N 1
ATOM 775 C CA . GLY A 1 102 ? -10.724 0.663 23.988 1.00 97.31 102 GLY A CA 1
ATOM 776 C C . GLY A 1 102 ? -12.044 0.605 24.763 1.00 97.31 102 GLY A C 1
ATOM 777 O O . GLY A 1 102 ? -12.296 -0.351 25.505 1.00 97.31 102 GLY A O 1
ATOM 778 N N . THR A 1 103 ? -12.881 1.640 24.625 1.00 97.50 103 THR A N 1
ATOM 779 C CA . THR A 1 103 ? -14.147 1.768 25.364 1.00 97.50 103 THR A CA 1
ATOM 780 C C . THR A 1 103 ? -15.356 1.992 24.464 1.00 97.50 103 THR A C 1
ATOM 782 O O . THR A 1 103 ? -15.288 2.736 23.483 1.00 97.50 103 THR A O 1
ATOM 785 N N . LEU A 1 104 ? -16.491 1.417 24.866 1.00 97.56 104 LEU A N 1
ATOM 786 C CA . LEU A 1 104 ? -17.797 1.566 24.222 1.00 97.56 104 LEU A CA 1
ATOM 787 C C . LEU A 1 104 ? -18.833 1.989 25.266 1.00 97.56 104 LEU A C 1
ATOM 789 O O . LEU A 1 104 ? -18.907 1.388 26.336 1.00 97.56 104 LEU A O 1
ATOM 793 N N . THR A 1 105 ? -19.662 2.984 24.958 1.00 98.00 105 THR A N 1
ATOM 794 C CA . THR A 1 105 ? -20.793 3.353 25.819 1.00 98.00 105 THR A CA 1
ATOM 795 C C . THR A 1 105 ? -22.069 2.692 25.321 1.00 98.00 105 THR A C 1
ATOM 797 O O . THR A 1 105 ? -22.426 2.785 24.146 1.00 98.00 105 THR A O 1
ATOM 800 N N . LEU A 1 106 ? -22.773 2.033 26.233 1.00 97.88 106 LEU A N 1
ATOM 801 C CA . LEU A 1 106 ? -24.066 1.406 26.008 1.00 97.88 106 LEU A CA 1
ATOM 802 C C . LEU A 1 106 ? -25.172 2.269 26.614 1.00 97.88 106 LEU A C 1
ATOM 804 O O . LEU A 1 106 ? -24.994 2.858 27.679 1.00 97.88 106 LEU A O 1
ATOM 808 N N . THR A 1 107 ? -26.332 2.304 25.968 1.00 98.25 107 THR A N 1
ATOM 809 C CA . THR A 1 107 ? -27.576 2.778 26.579 1.00 98.25 107 THR A CA 1
ATOM 810 C C . THR A 1 107 ? -28.302 1.573 27.159 1.00 98.25 107 THR A C 1
ATOM 812 O O . THR A 1 107 ? -28.763 0.710 26.416 1.00 98.25 107 THR A O 1
ATOM 815 N N . LEU A 1 108 ? -28.378 1.502 28.487 1.00 98.31 108 LEU A N 1
ATOM 816 C CA . LEU A 1 108 ? -29.153 0.508 29.219 1.00 98.31 108 LEU A CA 1
ATOM 817 C C . LEU A 1 108 ? -30.555 1.063 29.470 1.00 98.31 108 LEU A C 1
ATOM 819 O O . LEU A 1 108 ? -30.695 2.107 30.106 1.00 98.31 108 LEU A O 1
ATOM 823 N N . THR A 1 109 ? -31.577 0.353 29.008 1.00 98.50 109 THR A N 1
ATOM 824 C CA . THR A 1 109 ? -32.983 0.729 29.176 1.00 98.50 109 THR A CA 1
ATOM 825 C C . THR A 1 109 ? -33.649 -0.224 30.153 1.00 98.50 109 THR A C 1
ATOM 827 O O . THR A 1 109 ? -33.659 -1.435 29.924 1.00 98.50 109 THR A O 1
ATOM 830 N N . GLY A 1 110 ? -34.214 0.329 31.226 1.00 98.38 110 GLY A N 1
ATOM 831 C CA . GLY A 1 110 ? -35.085 -0.378 32.158 1.00 98.38 110 GLY A CA 1
ATOM 832 C C . GLY A 1 110 ? -36.548 -0.030 31.884 1.00 98.38 110 GLY A C 1
ATOM 833 O O . GLY A 1 110 ? -36.862 1.133 31.618 1.00 98.38 110 GLY A O 1
ATOM 834 N N . GLN A 1 111 ? -37.436 -1.023 31.934 1.00 98.50 111 GLN A N 1
ATOM 835 C CA . GLN A 1 111 ? -38.843 -0.856 31.567 1.00 98.50 111 GLN A CA 1
ATOM 836 C C . GLN A 1 111 ? -39.794 -1.630 32.491 1.00 98.50 111 GLN A C 1
ATOM 838 O O . GLN A 1 111 ? -39.558 -2.802 32.793 1.00 98.50 111 GLN A O 1
ATOM 843 N N . ILE A 1 112 ? -40.900 -0.986 32.877 1.00 97.69 112 ILE A N 1
ATOM 844 C CA . ILE A 1 112 ? -42.081 -1.599 33.506 1.00 97.69 112 ILE A CA 1
ATOM 845 C C . ILE A 1 112 ? -43.305 -1.150 32.700 1.00 97.69 112 ILE A C 1
ATOM 847 O O . ILE A 1 112 ? -43.619 0.036 32.661 1.00 97.69 112 ILE A O 1
ATOM 851 N N . GLY A 1 113 ? -44.004 -2.074 32.035 1.00 95.44 113 GLY A N 1
ATOM 852 C CA . GLY A 1 113 ? -45.129 -1.709 31.165 1.00 95.44 113 GLY A CA 1
ATOM 853 C C . GLY A 1 113 ? -44.697 -0.731 30.064 1.00 95.44 113 GLY A C 1
ATOM 854 O O . GLY A 1 113 ? -43.817 -1.051 29.266 1.00 95.44 113 GLY A O 1
ATOM 855 N N . THR A 1 114 ? -45.296 0.460 30.022 1.00 95.75 114 THR A N 1
ATOM 856 C CA . THR A 1 114 ? -44.927 1.549 29.094 1.00 95.75 114 THR A CA 1
ATOM 857 C C . THR A 1 114 ? -43.916 2.538 29.677 1.00 95.75 114 THR A C 1
ATOM 859 O O . THR A 1 114 ? -43.372 3.356 28.936 1.00 95.75 114 THR A O 1
ATOM 862 N N . ASP A 1 115 ? -43.661 2.489 30.985 1.00 96.88 115 ASP A N 1
ATOM 863 C CA . ASP A 1 115 ? -42.715 3.376 31.654 1.00 96.88 115 ASP A CA 1
ATOM 864 C C . ASP A 1 115 ? -41.281 2.902 31.391 1.00 96.88 115 ASP A C 1
ATOM 866 O O . ASP A 1 115 ? -40.946 1.736 31.617 1.00 96.88 115 ASP A O 1
ATOM 870 N N . SER A 1 116 ? -40.414 3.811 30.938 1.00 97.75 116 SER A N 1
ATOM 871 C CA . SER A 1 116 ? -39.000 3.512 30.682 1.00 97.75 116 SER A CA 1
ATOM 872 C C . SER A 1 116 ? -38.058 4.606 31.181 1.00 97.75 116 SER A C 1
ATOM 874 O O . SER A 1 116 ? -38.394 5.799 31.179 1.00 97.75 116 SER A O 1
ATOM 876 N N . ARG A 1 117 ? -36.853 4.191 31.572 1.00 98.31 117 ARG A N 1
ATOM 877 C CA . ARG A 1 117 ? -35.709 5.060 31.872 1.00 98.31 117 ARG A CA 1
ATOM 878 C C . ARG A 1 117 ? -34.449 4.468 31.263 1.00 98.31 117 ARG A C 1
ATOM 880 O O . ARG A 1 117 ? -34.365 3.263 31.025 1.00 98.31 117 ARG A O 1
ATOM 887 N N . THR A 1 118 ? -33.471 5.330 31.016 1.00 98.38 118 THR A N 1
ATOM 888 C CA . THR A 1 118 ? -32.200 4.942 30.405 1.00 98.38 118 THR A CA 1
ATOM 889 C C . THR A 1 118 ? -31.029 5.438 31.229 1.00 98.38 118 THR A C 1
ATOM 891 O O . THR A 1 118 ? -31.057 6.575 31.699 1.00 98.38 118 THR A O 1
ATOM 894 N N . LYS A 1 119 ? -29.970 4.639 31.297 1.00 97.19 119 LYS A N 1
ATOM 895 C CA . LYS A 1 119 ? -28.669 5.006 31.859 1.00 97.19 119 LYS A CA 1
ATOM 896 C C . LYS A 1 119 ? -27.577 4.698 30.840 1.00 97.19 119 LYS A C 1
ATOM 898 O O . LYS A 1 119 ? -27.687 3.734 30.084 1.00 97.19 119 LYS A O 1
ATOM 903 N N . GLU A 1 120 ? -26.529 5.513 30.806 1.00 97.94 120 GLU A N 1
ATOM 904 C CA . GLU A 1 120 ? -25.337 5.206 30.017 1.00 97.94 120 GLU A CA 1
ATOM 905 C C . GLU A 1 120 ? -24.330 4.415 30.848 1.00 97.94 120 GLU A C 1
ATOM 907 O O . GLU A 1 120 ? -24.086 4.726 32.014 1.00 97.94 120 GLU A O 1
ATOM 912 N N . ILE A 1 121 ? -23.748 3.383 30.243 1.00 97.62 121 ILE A N 1
ATOM 913 C CA . ILE A 1 121 ? -22.724 2.547 30.865 1.00 97.62 121 ILE A CA 1
ATOM 914 C C . ILE A 1 121 ? -21.556 2.429 29.900 1.00 97.62 121 ILE A C 1
ATOM 916 O O . ILE A 1 121 ? -21.691 1.861 28.818 1.00 97.62 121 ILE A O 1
ATOM 920 N N . THR A 1 122 ? -20.399 2.942 30.301 1.00 97.75 122 THR A N 1
ATOM 921 C CA . THR A 1 122 ? -19.152 2.755 29.560 1.00 97.75 122 THR A CA 1
ATOM 922 C C . THR A 1 122 ? -18.503 1.446 29.977 1.00 97.75 122 THR A C 1
ATOM 924 O O . THR A 1 122 ? -18.222 1.221 31.155 1.00 97.75 122 THR A O 1
ATOM 927 N N . ILE A 1 123 ? -18.258 0.585 28.999 1.00 97.50 123 ILE A N 1
ATOM 928 C CA . ILE A 1 123 ? -17.550 -0.678 29.173 1.00 97.50 123 ILE A CA 1
ATOM 929 C C . ILE A 1 123 ? -16.148 -0.573 28.569 1.00 97.50 123 ILE A C 1
ATOM 931 O O . ILE A 1 123 ? -15.919 0.170 27.611 1.00 97.50 123 ILE A O 1
ATOM 935 N N . THR A 1 124 ? -15.210 -1.320 29.142 1.00 97.38 124 THR A N 1
ATOM 936 C CA . THR A 1 124 ? -13.804 -1.371 28.726 1.00 97.38 124 THR A CA 1
ATOM 937 C C . THR A 1 124 ? -13.422 -2.804 28.346 1.00 97.38 124 THR A C 1
ATOM 939 O O . THR A 1 124 ? -14.185 -3.742 28.585 1.00 97.38 124 THR A O 1
ATOM 942 N N . GLY A 1 125 ? -12.239 -2.982 27.754 1.00 96.88 125 GLY A N 1
ATOM 943 C CA . GLY A 1 125 ? -11.697 -4.305 27.418 1.00 96.88 125 GLY A CA 1
ATOM 944 C C . GLY A 1 125 ? -11.655 -4.624 25.923 1.00 96.88 125 GLY A C 1
ATOM 945 O O . GLY A 1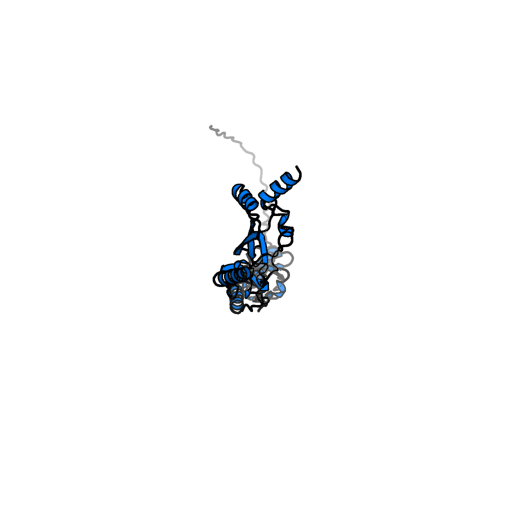 125 ? -11.307 -5.749 25.568 1.00 96.88 125 GLY A O 1
ATOM 946 N N . PHE A 1 126 ? -11.977 -3.657 25.061 1.00 98.06 126 PHE A N 1
ATOM 947 C CA . PHE A 1 126 ? -11.669 -3.738 23.633 1.00 98.06 126 PHE A CA 1
ATOM 948 C C . PHE A 1 126 ? -10.174 -3.524 23.393 1.00 98.06 126 PHE A C 1
ATOM 950 O O . PHE A 1 126 ? -9.483 -2.906 24.208 1.00 98.06 126 PHE A O 1
ATOM 957 N N . GLU A 1 127 ? -9.685 -4.009 22.254 1.00 97.50 127 GLU A N 1
ATOM 958 C CA . GLU A 1 127 ? -8.348 -3.665 21.786 1.00 97.50 127 GLU A CA 1
ATOM 959 C C . GLU A 1 127 ? -8.266 -2.154 21.550 1.00 97.50 127 GLU A C 1
ATOM 961 O O . GLU A 1 127 ? -9.220 -1.535 21.072 1.00 97.50 127 GLU A O 1
ATOM 966 N N . THR A 1 128 ? -7.121 -1.554 21.868 1.00 98.12 128 THR A N 1
ATOM 967 C CA . THR A 1 128 ? -6.873 -0.151 21.531 1.00 98.12 128 THR A CA 1
ATOM 968 C C . THR A 1 128 ? -6.222 -0.010 20.160 1.00 98.12 128 THR A C 1
ATOM 970 O O . THR A 1 128 ? -5.457 -0.871 19.714 1.00 98.12 128 THR A O 1
ATOM 973 N N . ALA A 1 129 ? -6.433 1.130 19.502 1.00 97.12 129 ALA A N 1
ATOM 974 C CA . ALA A 1 129 ? -5.749 1.465 18.257 1.00 97.12 129 ALA A CA 1
ATOM 975 C C . ALA A 1 129 ? -4.218 1.374 18.410 1.00 97.12 129 ALA A C 1
ATOM 977 O O . ALA A 1 129 ? -3.535 0.875 17.518 1.00 97.12 129 ALA A O 1
ATOM 978 N N . THR A 1 130 ? -3.676 1.783 19.562 1.00 98.12 130 THR A N 1
ATOM 979 C CA . THR A 1 130 ? -2.242 1.683 19.877 1.00 98.12 130 THR A CA 1
ATOM 980 C C . THR A 1 130 ? -1.763 0.233 19.960 1.00 98.12 130 THR A C 1
ATOM 982 O O . THR A 1 130 ? -0.721 -0.095 19.392 1.00 98.12 130 THR A O 1
ATOM 985 N N . GLN A 1 131 ? -2.516 -0.653 20.621 1.00 97.81 131 GLN A N 1
ATOM 986 C CA . GLN A 1 131 ? -2.190 -2.084 20.686 1.00 97.81 131 GLN A CA 1
ATOM 987 C C . GLN A 1 131 ? -2.199 -2.715 19.292 1.00 97.81 131 GLN A C 1
ATOM 989 O O . GLN A 1 131 ? -1.260 -3.424 18.925 1.00 97.81 131 GLN A O 1
ATOM 994 N N . ARG A 1 132 ? -3.211 -2.398 18.483 1.00 97.69 132 ARG A N 1
ATOM 995 C CA . ARG A 1 132 ? -3.325 -2.910 17.118 1.00 97.69 132 ARG A CA 1
ATOM 996 C C . ARG A 1 132 ? -2.195 -2.407 16.217 1.00 97.69 132 ARG A C 1
ATOM 998 O O . ARG A 1 132 ? -1.581 -3.203 15.514 1.00 97.69 132 ARG A O 1
ATOM 1005 N N . LYS A 1 133 ? -1.839 -1.120 16.301 1.00 98.12 133 LYS A N 1
ATOM 1006 C CA . LYS A 1 133 ? -0.657 -0.553 15.626 1.00 98.12 133 LYS A CA 1
ATOM 1007 C C . LYS A 1 133 ? 0.629 -1.270 16.025 1.00 98.12 133 LYS A C 1
ATOM 1009 O O . LYS A 1 133 ? 1.439 -1.593 15.162 1.00 98.12 133 LYS A O 1
ATOM 1014 N N . ALA A 1 134 ? 0.813 -1.559 17.313 1.00 98.12 134 ALA A N 1
ATOM 1015 C CA . ALA A 1 134 ? 1.979 -2.301 17.786 1.00 98.12 134 ALA A CA 1
ATOM 1016 C C . ALA A 1 134 ? 2.043 -3.717 17.187 1.00 98.12 134 ALA A C 1
ATOM 1018 O O . ALA A 1 134 ? 3.116 -4.134 16.755 1.00 98.12 134 ALA A O 1
ATOM 1019 N N . LYS A 1 135 ? 0.908 -4.424 17.079 1.00 97.75 135 LYS A N 1
ATOM 1020 C CA . LYS A 1 135 ? 0.838 -5.727 16.392 1.00 97.75 135 LYS A CA 1
ATOM 1021 C C . LYS A 1 135 ? 1.241 -5.618 14.923 1.00 97.75 135 LYS A C 1
ATOM 1023 O O . LYS A 1 135 ? 2.102 -6.371 14.483 1.00 97.75 135 LYS A O 1
ATOM 1028 N N . ILE A 1 136 ? 0.684 -4.650 14.190 1.00 98.38 136 ILE A N 1
ATOM 1029 C CA . ILE A 1 136 ? 1.026 -4.437 12.775 1.00 98.38 136 ILE A CA 1
ATOM 1030 C C . ILE A 1 136 ? 2.526 -4.153 12.621 1.00 98.38 136 ILE A C 1
ATOM 1032 O O . ILE A 1 136 ? 3.171 -4.752 11.766 1.00 98.38 136 ILE A O 1
ATOM 1036 N N . LYS A 1 137 ? 3.108 -3.297 13.475 1.00 98.25 137 LYS A N 1
ATOM 1037 C CA . LYS A 1 137 ? 4.554 -3.016 13.465 1.00 98.25 137 LYS A CA 1
ATOM 1038 C C . LYS A 1 137 ? 5.386 -4.274 13.680 1.00 98.25 137 LYS A C 1
ATOM 1040 O O . LYS A 1 137 ? 6.331 -4.494 12.936 1.00 98.25 137 LYS A O 1
ATOM 1045 N N . VAL A 1 138 ? 5.031 -5.110 14.656 1.00 98.19 138 VAL A N 1
ATOM 1046 C CA . VAL A 1 138 ? 5.744 -6.371 14.911 1.00 98.19 138 VAL A CA 1
ATOM 1047 C C . VAL A 1 138 ? 5.720 -7.283 13.684 1.00 98.19 138 VAL A C 1
ATOM 1049 O O . VAL A 1 138 ? 6.748 -7.870 13.356 1.00 98.19 138 VAL A O 1
ATOM 1052 N N . GLU A 1 139 ? 4.593 -7.391 12.982 1.00 98.00 139 GLU A N 1
ATOM 1053 C CA . GLU A 1 139 ? 4.524 -8.220 11.774 1.00 98.00 139 GLU A CA 1
ATOM 1054 C C . GLU A 1 139 ? 5.264 -7.585 10.580 1.00 98.00 139 GLU A C 1
ATOM 1056 O O . GLU A 1 139 ? 5.957 -8.294 9.854 1.00 98.00 139 GLU A O 1
ATOM 1061 N N . LEU A 1 140 ? 5.233 -6.255 10.426 1.00 97.69 140 LEU A N 1
ATOM 1062 C CA . LEU A 1 140 ? 6.073 -5.538 9.452 1.00 97.69 140 LEU A CA 1
ATOM 1063 C C . LEU A 1 140 ? 7.574 -5.740 9.717 1.00 97.69 140 LEU A C 1
ATOM 1065 O O . LEU A 1 140 ? 8.362 -5.822 8.778 1.00 97.69 140 LEU A O 1
ATOM 1069 N N . GLU A 1 141 ? 7.994 -5.830 10.980 1.00 97.56 141 GLU A N 1
ATOM 1070 C CA . GLU A 1 141 ? 9.389 -6.106 11.339 1.00 97.56 141 GLU A CA 1
ATOM 1071 C C . GLU A 1 141 ? 9.839 -7.522 10.957 1.00 97.56 141 GLU A C 1
ATOM 1073 O O . GLU A 1 141 ? 11.009 -7.721 10.636 1.00 97.56 141 GLU A O 1
ATOM 1078 N N . LYS A 1 142 ? 8.916 -8.489 10.936 1.00 97.00 142 LYS A N 1
ATOM 1079 C CA . LYS A 1 142 ? 9.189 -9.878 10.533 1.00 97.00 142 LYS A CA 1
ATOM 1080 C C . LYS A 1 142 ? 9.222 -10.075 9.019 1.00 97.00 142 LYS A C 1
ATOM 1082 O O . LYS A 1 142 ? 9.699 -11.111 8.559 1.00 97.00 142 LYS A O 1
ATOM 1087 N N . LEU A 1 143 ? 8.687 -9.127 8.251 1.00 96.25 143 LEU A N 1
ATOM 1088 C CA . LEU A 1 143 ? 8.575 -9.254 6.805 1.00 96.25 143 LEU A CA 1
ATOM 1089 C C . LEU A 1 143 ? 9.966 -9.286 6.156 1.00 96.25 143 LEU A C 1
ATOM 1091 O O . LEU A 1 143 ? 10.795 -8.403 6.376 1.00 96.25 143 LEU A O 1
ATOM 1095 N N . ASN A 1 144 ? 10.196 -10.290 5.314 1.00 94.50 144 ASN A N 1
ATOM 1096 C CA . ASN A 1 144 ? 11.403 -10.424 4.510 1.00 94.50 144 ASN A CA 1
ATOM 1097 C C . ASN A 1 144 ? 11.016 -10.503 3.032 1.00 94.50 144 ASN A C 1
ATOM 1099 O O . ASN A 1 144 ? 10.292 -11.412 2.632 1.00 94.50 144 ASN A O 1
ATOM 1103 N N . LEU A 1 145 ? 11.489 -9.555 2.221 1.00 94.19 145 LEU A N 1
ATOM 1104 C CA . LEU A 1 145 ? 11.158 -9.505 0.798 1.00 94.19 145 LEU A CA 1
ATOM 1105 C C . LEU A 1 145 ? 12.051 -10.469 0.012 1.00 94.19 145 LEU A C 1
ATOM 1107 O O . LEU A 1 145 ? 13.227 -10.189 -0.237 1.00 94.19 145 LEU A O 1
ATOM 1111 N N . VAL A 1 146 ? 11.485 -11.606 -0.391 1.00 93.31 146 VAL A N 1
ATOM 1112 C CA . VAL A 1 146 ? 12.166 -12.590 -1.241 1.00 93.31 146 VAL A CA 1
ATOM 1113 C C . VAL A 1 146 ? 12.120 -12.120 -2.692 1.00 93.31 146 VAL A C 1
ATOM 1115 O O . VAL A 1 146 ? 11.049 -11.904 -3.248 1.00 93.31 146 VAL A O 1
ATOM 1118 N N . LYS A 1 147 ? 13.292 -11.936 -3.303 1.00 93.12 147 LYS A N 1
ATOM 1119 C CA . LYS A 1 147 ? 13.466 -11.405 -4.664 1.00 93.12 147 LYS A CA 1
ATOM 1120 C C . LYS A 1 147 ? 13.214 -12.488 -5.719 1.00 93.12 147 LYS A C 1
ATOM 1122 O O . LYS A 1 147 ? 13.881 -13.517 -5.678 1.00 93.12 147 LYS A O 1
ATOM 1127 N N . ILE A 1 148 ? 12.338 -12.226 -6.694 1.00 92.06 148 ILE A N 1
ATOM 1128 C CA . ILE A 1 148 ? 12.000 -13.176 -7.780 1.00 92.06 148 ILE A CA 1
ATOM 1129 C C . ILE A 1 148 ? 11.997 -12.569 -9.196 1.00 92.06 148 ILE A C 1
ATOM 1131 O O . ILE A 1 148 ? 11.912 -13.308 -10.173 1.00 92.06 148 ILE A O 1
ATOM 1135 N N . GLY A 1 149 ? 12.075 -11.241 -9.332 1.00 87.56 149 GLY A N 1
ATOM 1136 C CA . GLY A 1 149 ? 11.967 -10.558 -10.628 1.00 87.56 149 GLY A CA 1
ATOM 1137 C C . GLY A 1 149 ? 13.276 -10.380 -11.410 1.00 87.56 149 GLY A C 1
ATOM 1138 O O . GLY A 1 149 ? 14.366 -10.752 -10.974 1.00 87.56 149 GLY A O 1
ATOM 1139 N N . ALA A 1 150 ? 13.170 -9.728 -12.572 1.00 87.31 150 ALA A N 1
ATOM 1140 C CA . ALA A 1 150 ? 14.287 -9.410 -13.468 1.00 87.31 150 ALA A CA 1
ATOM 1141 C C . ALA A 1 150 ? 15.078 -8.165 -13.011 1.00 87.31 150 ALA A C 1
ATOM 1143 O O . ALA A 1 150 ? 15.139 -7.143 -13.698 1.00 87.31 150 ALA A O 1
ATOM 1144 N N . PHE A 1 151 ? 15.684 -8.232 -11.824 1.00 90.06 151 PHE A N 1
ATOM 1145 C CA . PHE A 1 151 ? 16.431 -7.109 -11.244 1.00 90.06 151 PHE A CA 1
ATOM 1146 C C . PHE A 1 151 ? 17.618 -6.672 -12.110 1.00 90.06 151 PHE A C 1
ATOM 1148 O O . PHE A 1 151 ? 17.786 -5.486 -12.379 1.00 90.06 151 PHE A O 1
ATOM 1155 N N . ALA A 1 152 ? 18.408 -7.629 -12.601 1.00 89.62 152 ALA A N 1
ATOM 1156 C CA . ALA A 1 152 ? 19.672 -7.356 -13.288 1.00 89.62 152 ALA A CA 1
ATOM 1157 C C . ALA A 1 152 ? 19.528 -6.570 -14.607 1.00 89.62 152 ALA A C 1
ATOM 1159 O O . ALA A 1 152 ? 20.510 -6.013 -15.094 1.00 89.62 152 ALA A O 1
ATOM 1160 N N . THR A 1 153 ? 18.325 -6.519 -15.183 1.00 90.94 153 THR A N 1
ATOM 1161 C CA . THR A 1 153 ? 18.036 -5.837 -16.455 1.00 90.94 153 THR A CA 1
ATOM 1162 C C . THR A 1 153 ? 17.163 -4.594 -16.293 1.00 90.94 153 THR A C 1
ATOM 1164 O O . THR A 1 153 ? 16.934 -3.885 -17.269 1.00 90.94 153 THR A O 1
ATOM 1167 N N . THR A 1 154 ? 16.673 -4.316 -15.084 1.00 92.44 154 THR A N 1
ATOM 1168 C CA . THR A 1 154 ? 15.737 -3.216 -14.818 1.00 92.44 154 THR A CA 1
ATOM 1169 C C . THR A 1 154 ? 16.434 -2.130 -14.008 1.00 92.44 154 THR A C 1
ATOM 1171 O O . THR A 1 154 ? 17.063 -2.438 -12.995 1.00 92.44 154 THR A O 1
ATOM 1174 N N . LEU A 1 155 ? 16.321 -0.863 -14.415 1.00 93.75 155 LEU A N 1
ATOM 1175 C CA . LEU A 1 155 ? 16.762 0.258 -13.579 1.00 93.75 155 LEU A CA 1
ATOM 1176 C C . LEU A 1 155 ? 15.722 0.544 -12.489 1.00 93.75 155 LEU A C 1
ATOM 1178 O O . LEU A 1 155 ? 14.525 0.477 -12.769 1.00 93.75 155 LEU A O 1
ATOM 1182 N N . PRO A 1 156 ? 16.132 0.982 -11.287 1.00 95.44 156 PRO A N 1
ATOM 1183 C CA . PRO A 1 156 ? 15.200 1.433 -10.252 1.00 95.44 156 PRO A CA 1
ATOM 1184 C C . PRO A 1 156 ? 14.145 2.433 -10.751 1.00 95.44 156 PRO A C 1
ATOM 1186 O O . PRO A 1 156 ? 12.969 2.257 -10.453 1.00 95.44 156 PRO A O 1
ATOM 1189 N N . SER A 1 157 ? 14.532 3.410 -11.581 1.00 93.50 157 SER A N 1
ATOM 1190 C CA . SER A 1 157 ? 13.604 4.421 -12.139 1.00 93.50 157 SER A CA 1
ATOM 1191 C C . SER A 1 157 ? 12.516 3.883 -13.084 1.00 93.50 157 SER A C 1
ATOM 1193 O O . SER A 1 157 ? 11.534 4.567 -13.399 1.00 93.50 157 SER A O 1
ATOM 1195 N N . GLU A 1 158 ? 12.669 2.645 -13.553 1.00 92.25 158 GLU A N 1
ATOM 1196 C CA . GLU A 1 158 ? 11.704 1.972 -14.430 1.00 92.25 158 GLU A CA 1
ATOM 1197 C C . GLU A 1 158 ? 10.639 1.211 -13.640 1.00 92.25 158 GLU A C 1
ATOM 1199 O O . GLU A 1 158 ? 9.601 0.841 -14.192 1.00 92.25 158 GLU A O 1
ATOM 1204 N N . VAL A 1 159 ? 10.867 1.002 -12.344 1.00 93.06 159 VAL A N 1
ATOM 1205 C CA . VAL A 1 159 ? 9.901 0.354 -11.464 1.00 93.06 159 VAL A CA 1
ATOM 1206 C C . VAL A 1 159 ? 8.791 1.348 -11.133 1.00 93.06 159 VAL A C 1
ATOM 1208 O O . VAL A 1 159 ? 9.038 2.486 -10.737 1.00 93.06 159 VAL A O 1
ATOM 1211 N N . LYS A 1 160 ? 7.544 0.921 -11.319 1.00 92.25 160 LYS A N 1
ATOM 1212 C CA . LYS A 1 160 ? 6.320 1.686 -11.057 1.00 92.25 160 LYS A CA 1
ATOM 1213 C C . LYS A 1 160 ? 5.477 0.943 -10.029 1.00 92.25 160 LYS A C 1
ATOM 1215 O O . LYS A 1 160 ? 5.638 -0.257 -9.833 1.00 92.25 160 LYS A O 1
ATOM 1220 N N . LEU A 1 161 ? 4.558 1.644 -9.367 1.00 90.38 161 LEU A N 1
ATOM 1221 C CA . LEU A 1 161 ? 3.729 1.030 -8.325 1.00 90.38 161 LEU A CA 1
ATOM 1222 C C . LEU A 1 161 ? 2.943 -0.184 -8.854 1.00 90.38 161 LEU A C 1
ATOM 1224 O O . LEU A 1 161 ? 2.837 -1.189 -8.160 1.00 90.38 161 LEU A O 1
ATOM 1228 N N . ASP A 1 162 ? 2.493 -0.128 -10.107 1.00 91.06 162 ASP A N 1
ATOM 1229 C CA . ASP A 1 162 ? 1.717 -1.203 -10.734 1.00 91.06 162 ASP A CA 1
ATOM 1230 C C . ASP A 1 162 ? 2.541 -2.470 -11.016 1.00 91.06 162 ASP A C 1
ATOM 1232 O O . ASP A 1 162 ? 1.976 -3.558 -11.102 1.00 91.06 162 ASP A O 1
ATOM 1236 N N . ASN A 1 163 ? 3.871 -2.358 -11.145 1.00 90.88 163 ASN A N 1
ATOM 1237 C CA . ASN A 1 163 ? 4.752 -3.497 -11.427 1.00 90.88 163 ASN A CA 1
ATOM 1238 C C . ASN A 1 163 ? 5.695 -3.857 -10.268 1.00 90.88 163 ASN A C 1
ATOM 1240 O O . ASN A 1 163 ? 6.368 -4.878 -10.333 1.00 90.88 163 ASN A O 1
ATOM 1244 N N . VAL A 1 164 ? 5.734 -3.084 -9.180 1.00 92.44 164 VAL A N 1
ATOM 1245 C CA . VAL A 1 164 ? 6.675 -3.319 -8.071 1.00 92.44 164 VAL A CA 1
ATOM 1246 C C . VAL A 1 164 ? 6.511 -4.713 -7.453 1.00 92.44 164 VAL A C 1
ATOM 1248 O O . VAL A 1 164 ? 7.499 -5.365 -7.121 1.00 92.44 164 VAL A O 1
ATOM 1251 N N . ASN A 1 165 ? 5.276 -5.219 -7.400 1.00 91.81 165 ASN A N 1
ATOM 1252 C CA . ASN A 1 165 ? 4.953 -6.540 -6.859 1.00 91.81 165 ASN A CA 1
ATOM 1253 C C . ASN A 1 165 ? 5.441 -7.703 -7.736 1.00 91.81 165 ASN A C 1
ATOM 1255 O O . ASN A 1 165 ? 5.430 -8.837 -7.278 1.00 91.81 165 ASN A O 1
ATOM 1259 N N . THR A 1 166 ? 5.898 -7.465 -8.973 1.00 93.50 166 THR A N 1
ATOM 1260 C CA . THR A 1 166 ? 6.492 -8.526 -9.807 1.00 93.50 166 THR A CA 1
ATOM 1261 C C . THR A 1 166 ? 7.952 -8.809 -9.447 1.00 93.50 166 THR A C 1
ATOM 1263 O O . THR A 1 166 ? 8.559 -9.720 -10.005 1.00 93.50 166 THR A O 1
ATOM 1266 N N . PHE A 1 167 ? 8.551 -8.012 -8.555 1.00 94.12 167 PHE A N 1
ATOM 1267 C CA . PHE A 1 167 ? 9.957 -8.142 -8.174 1.00 94.12 167 PHE A CA 1
ATOM 1268 C C . PHE A 1 167 ? 10.177 -9.011 -6.932 1.00 94.12 167 PHE A C 1
ATOM 1270 O O . PHE A 1 167 ? 11.284 -9.514 -6.734 1.00 94.12 167 PHE A O 1
ATOM 1277 N N . PHE A 1 168 ? 9.149 -9.246 -6.123 1.00 93.69 168 PHE A N 1
ATOM 1278 C CA . PHE A 1 168 ? 9.230 -10.059 -4.911 1.00 93.69 168 PHE A CA 1
ATOM 1279 C C . PHE A 1 168 ? 8.045 -11.018 -4.798 1.00 93.69 168 PHE A C 1
ATOM 1281 O O . PHE A 1 168 ? 7.037 -10.853 -5.477 1.00 93.69 168 PHE A O 1
ATOM 1288 N N . GLU A 1 169 ? 8.191 -12.050 -3.970 1.00 94.19 169 GLU A N 1
ATOM 1289 C CA . GLU A 1 169 ? 7.094 -12.971 -3.669 1.00 94.19 169 GLU A CA 1
ATOM 1290 C C . GLU A 1 169 ? 5.885 -12.228 -3.093 1.00 94.19 169 GLU A C 1
ATOM 1292 O O . GLU A 1 169 ? 6.026 -11.208 -2.415 1.00 94.19 169 GLU A O 1
ATOM 1297 N N . ALA A 1 170 ? 4.686 -12.758 -3.350 1.00 93.88 170 ALA A N 1
ATOM 1298 C CA . ALA A 1 170 ? 3.460 -12.198 -2.801 1.00 93.88 170 ALA A CA 1
ATOM 1299 C C . ALA A 1 170 ? 3.570 -12.062 -1.275 1.00 93.88 170 ALA A C 1
ATOM 1301 O O . ALA A 1 170 ? 3.999 -12.987 -0.584 1.00 93.88 170 ALA A O 1
ATOM 1302 N N . LEU A 1 171 ? 3.184 -10.896 -0.756 1.00 94.44 171 LEU A N 1
ATOM 1303 C CA . LEU A 1 171 ? 3.293 -10.609 0.669 1.00 94.44 171 LEU A CA 1
ATOM 1304 C C . LEU A 1 171 ? 2.334 -11.529 1.446 1.00 94.44 171 LEU A C 1
ATOM 1306 O O . LEU A 1 171 ? 1.130 -11.499 1.175 1.00 94.44 171 LEU A O 1
ATOM 1310 N N . PRO A 1 172 ? 2.827 -12.350 2.389 1.00 93.06 172 PRO A N 1
ATOM 1311 C CA . PRO A 1 172 ? 1.987 -13.308 3.094 1.00 93.06 172 PRO A CA 1
ATOM 1312 C C . PRO A 1 172 ? 1.110 -12.595 4.121 1.00 93.06 172 PRO A C 1
ATOM 1314 O O . PRO A 1 172 ? 1.601 -11.754 4.869 1.00 93.06 172 PRO A O 1
ATOM 1317 N N . GLU A 1 173 ? -0.165 -12.967 4.229 1.00 92.88 173 GLU A N 1
ATOM 1318 C CA . GLU A 1 173 ? -0.966 -12.556 5.385 1.00 92.88 173 GLU A CA 1
ATOM 1319 C C . GLU A 1 173 ? -0.440 -13.239 6.651 1.00 92.88 173 GLU A C 1
ATOM 1321 O O . GLU A 1 173 ? -0.155 -14.440 6.655 1.00 92.88 173 GLU A O 1
ATOM 1326 N N . ALA A 1 174 ? -0.314 -12.483 7.741 1.00 94.19 174 ALA A N 1
ATOM 1327 C CA . ALA A 1 174 ? 0.227 -13.000 8.994 1.00 94.19 174 ALA A CA 1
ATOM 1328 C C . ALA A 1 174 ? -0.553 -12.454 10.186 1.00 94.19 174 ALA A C 1
ATOM 1330 O O . ALA A 1 174 ? -0.683 -11.246 10.358 1.00 94.19 174 ALA A O 1
ATOM 1331 N N . ASN A 1 175 ? -1.072 -13.349 11.034 1.00 93.31 175 ASN A N 1
ATOM 1332 C CA . ASN A 1 175 ? -1.748 -12.990 12.287 1.00 93.31 175 ASN A CA 1
ATOM 1333 C C . ASN A 1 175 ? -2.885 -11.956 12.119 1.00 93.31 175 ASN A C 1
ATOM 1335 O O . ASN A 1 175 ? -3.090 -11.099 12.978 1.00 93.31 175 ASN A O 1
ATOM 1339 N N . GLY A 1 176 ? -3.619 -12.035 11.003 1.00 94.00 176 GLY A N 1
ATOM 1340 C CA . GLY A 1 176 ? -4.701 -11.104 10.667 1.00 94.00 176 GLY A CA 1
ATOM 1341 C C . GLY A 1 176 ? -4.238 -9.745 10.128 1.00 94.00 176 GLY A C 1
ATOM 1342 O O . GLY A 1 176 ? -5.083 -8.878 9.920 1.00 94.00 176 GLY A O 1
ATOM 1343 N N . VAL A 1 177 ? -2.932 -9.553 9.909 1.00 97.50 177 VAL A N 1
ATOM 1344 C CA . VAL A 1 177 ? -2.367 -8.400 9.201 1.00 97.50 177 VAL A CA 1
ATOM 1345 C C . VAL A 1 177 ? -2.327 -8.706 7.706 1.00 97.50 177 VAL A C 1
ATOM 1347 O O . VAL A 1 177 ? -1.684 -9.671 7.284 1.00 97.50 177 VAL A O 1
ATOM 1350 N N . SER A 1 178 ? -2.976 -7.860 6.911 1.00 97.62 178 SER A N 1
ATOM 1351 C CA . SER A 1 178 ? -2.845 -7.860 5.453 1.00 97.62 178 SER A CA 1
ATOM 1352 C C . SER A 1 178 ? -1.763 -6.863 5.040 1.00 97.62 178 SER A C 1
ATOM 1354 O O . SER A 1 178 ? -1.654 -5.783 5.626 1.00 97.62 178 SER A O 1
ATOM 1356 N N . PHE A 1 179 ? -0.975 -7.202 4.018 1.00 97.31 179 PHE A N 1
ATOM 1357 C CA . PHE A 1 179 ? 0.101 -6.346 3.516 1.00 97.31 179 PHE A CA 1
ATOM 1358 C C . PHE A 1 179 ? -0.101 -5.974 2.054 1.00 97.31 179 PHE A C 1
ATOM 1360 O O . PHE A 1 179 ? -0.584 -6.774 1.255 1.00 97.31 179 PHE A O 1
ATOM 1367 N N . LYS A 1 180 ? 0.336 -4.771 1.683 1.00 95.12 180 LYS A N 1
ATOM 1368 C CA . LYS A 1 180 ? 0.425 -4.335 0.284 1.00 95.12 180 LYS A CA 1
ATOM 1369 C C . LYS A 1 180 ? 1.566 -3.343 0.090 1.00 95.12 180 LYS A C 1
ATOM 1371 O O . LYS A 1 180 ? 1.916 -2.593 1.002 1.00 95.12 180 LYS A O 1
ATOM 1376 N N . SER A 1 181 ? 2.108 -3.284 -1.121 1.00 90.69 181 SER A N 1
ATOM 1377 C CA . SER A 1 181 ? 2.962 -2.174 -1.546 1.00 90.69 181 SER A CA 1
ATOM 1378 C C . SER A 1 181 ? 2.137 -0.889 -1.637 1.00 90.69 181 SER A C 1
ATOM 1380 O O . SER A 1 181 ? 1.103 -0.881 -2.307 1.00 90.69 181 SER A O 1
ATOM 1382 N N . SER A 1 182 ? 2.583 0.197 -1.008 1.00 88.06 182 SER A N 1
ATOM 1383 C CA . SER A 1 182 ? 1.854 1.474 -1.031 1.00 88.06 182 SER A CA 1
ATOM 1384 C C . SER A 1 182 ? 2.576 2.587 -1.784 1.00 88.06 182 SER A C 1
ATOM 1386 O O . SER A 1 182 ? 1.912 3.450 -2.355 1.00 88.06 182 SER A O 1
ATOM 1388 N N . LEU A 1 183 ? 3.913 2.588 -1.812 1.00 87.69 183 LEU A N 1
ATOM 1389 C CA . LEU A 1 183 ? 4.685 3.673 -2.420 1.00 87.69 183 LEU A CA 1
ATOM 1390 C C . LEU A 1 183 ? 6.091 3.231 -2.838 1.00 87.69 183 LEU A C 1
ATOM 1392 O O . LEU A 1 183 ? 6.719 2.408 -2.170 1.00 87.69 183 LEU A O 1
ATOM 1396 N N . ILE A 1 184 ? 6.611 3.859 -3.892 1.00 85.38 184 ILE A N 1
ATOM 1397 C CA . ILE A 1 184 ? 8.039 3.881 -4.228 1.00 85.38 184 ILE A CA 1
ATOM 1398 C C . ILE A 1 184 ? 8.595 5.217 -3.738 1.00 85.38 184 ILE A C 1
ATOM 1400 O O . ILE A 1 184 ? 8.153 6.268 -4.194 1.00 85.38 184 ILE A O 1
ATOM 1404 N N . SER A 1 185 ? 9.508 5.188 -2.768 1.00 81.88 185 SER A N 1
ATOM 1405 C CA . SER A 1 185 ? 9.937 6.399 -2.056 1.00 81.88 185 SER A CA 1
ATOM 1406 C C . SER A 1 185 ? 11.298 6.928 -2.500 1.00 81.88 185 SER A C 1
ATOM 1408 O O . SER A 1 185 ? 11.573 8.109 -2.310 1.00 81.88 185 SER A O 1
ATOM 1410 N N . LEU A 1 186 ? 12.168 6.073 -3.046 1.00 89.19 186 LEU A N 1
ATOM 1411 C CA . LEU A 1 186 ? 13.483 6.485 -3.533 1.00 89.19 186 LEU A CA 1
ATOM 1412 C C . LEU A 1 186 ? 13.989 5.513 -4.596 1.00 89.19 186 LEU A C 1
ATOM 1414 O O . LEU A 1 186 ? 14.103 4.317 -4.337 1.00 89.19 186 LEU A O 1
ATOM 1418 N N . GLU A 1 187 ? 14.337 6.043 -5.759 1.00 93.94 187 GLU A N 1
ATOM 1419 C CA . GLU A 1 187 ? 15.011 5.325 -6.837 1.00 93.94 187 GLU A CA 1
ATOM 1420 C C . GLU A 1 187 ? 16.465 5.794 -6.930 1.00 93.94 187 GLU A C 1
ATOM 1422 O O . GLU A 1 187 ? 16.749 6.990 -6.887 1.00 93.94 187 GLU A O 1
ATOM 1427 N N . ASN A 1 188 ? 17.406 4.856 -7.033 1.00 95.75 188 ASN A N 1
ATOM 1428 C CA . ASN A 1 188 ? 18.821 5.173 -7.172 1.00 95.75 188 ASN A CA 1
ATOM 1429 C C . ASN A 1 188 ? 19.460 4.277 -8.236 1.00 95.75 188 ASN A C 1
ATOM 1431 O O . ASN A 1 188 ? 19.952 3.179 -7.963 1.00 95.75 188 ASN A O 1
ATOM 1435 N N . ASN A 1 189 ? 19.466 4.792 -9.466 1.00 95.62 189 ASN A N 1
ATOM 1436 C CA . ASN A 1 189 ? 20.051 4.126 -10.627 1.00 95.62 189 ASN A CA 1
ATOM 1437 C C . ASN A 1 189 ? 21.576 3.972 -10.531 1.00 95.62 189 ASN A C 1
ATOM 1439 O O . ASN A 1 189 ? 22.124 3.094 -11.187 1.00 95.62 189 ASN A O 1
ATOM 1443 N N . VAL A 1 190 ? 22.271 4.797 -9.744 1.00 95.75 190 VAL A N 1
ATOM 1444 C CA . VAL A 1 190 ? 23.731 4.693 -9.581 1.00 95.75 190 VAL A CA 1
ATOM 1445 C C . VAL A 1 190 ? 24.071 3.428 -8.796 1.00 95.75 190 VAL A C 1
ATOM 1447 O O . VAL A 1 190 ? 24.896 2.621 -9.225 1.00 95.75 190 VAL A O 1
ATOM 1450 N N . ASP A 1 191 ? 23.365 3.198 -7.690 1.00 96.69 191 ASP A N 1
ATOM 1451 C CA . ASP A 1 191 ? 23.626 2.055 -6.814 1.00 96.69 191 ASP A CA 1
ATOM 1452 C C . ASP A 1 191 ? 22.821 0.802 -7.172 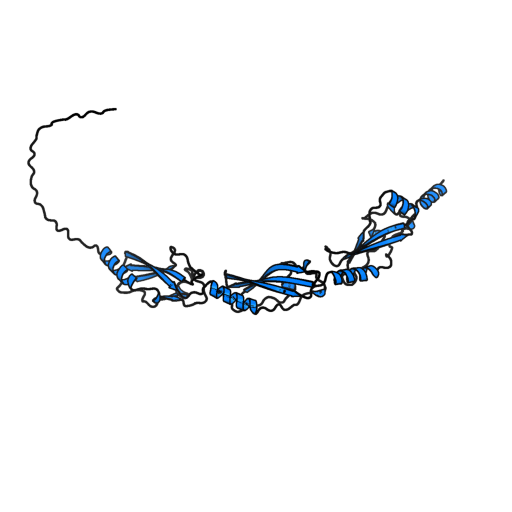1.00 96.69 191 ASP A C 1
ATOM 1454 O O . ASP A 1 191 ? 23.119 -0.281 -6.663 1.00 96.69 191 ASP A O 1
ATOM 1458 N N . GLY A 1 192 ? 21.821 0.916 -8.052 1.00 96.44 192 GLY A N 1
ATOM 1459 C CA . GLY A 1 192 ? 20.915 -0.190 -8.369 1.00 96.44 192 GLY A CA 1
ATOM 1460 C C . GLY A 1 192 ? 20.028 -0.535 -7.171 1.00 96.44 192 GLY A C 1
ATOM 1461 O O . GLY A 1 192 ? 19.837 -1.711 -6.834 1.00 96.44 192 GLY A O 1
ATOM 1462 N N . THR A 1 193 ? 19.535 0.498 -6.480 1.00 96.56 193 THR A N 1
ATOM 1463 C CA . THR A 1 193 ? 18.698 0.356 -5.285 1.00 96.56 193 THR A CA 1
ATOM 1464 C C . THR A 1 193 ? 17.369 1.091 -5.425 1.00 96.56 193 THR A C 1
ATOM 1466 O O . THR A 1 193 ? 17.270 2.124 -6.088 1.00 96.56 193 THR A O 1
ATOM 1469 N N . LEU A 1 194 ? 16.335 0.524 -4.807 1.00 95.44 194 LEU A N 1
ATOM 1470 C CA . LEU A 1 194 ? 14.972 1.040 -4.766 1.00 95.44 194 LEU A CA 1
ATOM 1471 C C . LEU A 1 194 ? 14.451 0.914 -3.335 1.00 95.44 194 LEU A C 1
ATOM 1473 O O . LEU A 1 194 ? 14.536 -0.164 -2.755 1.00 95.44 194 LEU A O 1
ATOM 1477 N N . THR A 1 195 ? 13.871 1.967 -2.775 1.00 95.88 195 THR A N 1
ATOM 1478 C CA . THR A 1 195 ? 13.167 1.887 -1.491 1.00 95.88 195 THR A CA 1
ATOM 1479 C C . THR A 1 195 ? 11.668 1.864 -1.737 1.00 95.88 195 THR A C 1
ATOM 1481 O O . THR A 1 195 ? 11.124 2.765 -2.381 1.00 95.88 195 THR A O 1
ATOM 1484 N N . ILE A 1 196 ? 10.999 0.848 -1.196 1.00 95.88 196 ILE A N 1
ATOM 1485 C CA . ILE A 1 19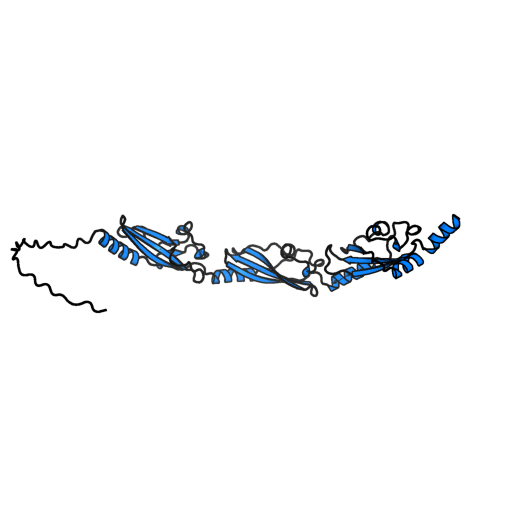6 ? 9.541 0.718 -1.253 1.00 95.88 196 ILE A CA 1
ATOM 1486 C C . ILE A 1 196 ? 8.941 0.843 0.140 1.00 95.88 196 ILE A C 1
ATOM 1488 O O . ILE A 1 196 ? 9.583 0.501 1.129 1.00 95.88 196 ILE A O 1
ATOM 1492 N N . THR A 1 197 ? 7.699 1.300 0.226 1.00 96.44 197 THR A N 1
ATOM 1493 C CA . THR A 1 197 ? 6.917 1.295 1.464 1.00 96.44 197 THR A CA 1
ATOM 1494 C C . THR A 1 197 ? 5.892 0.172 1.406 1.00 96.44 197 THR A C 1
ATOM 1496 O O . THR A 1 197 ? 5.115 0.087 0.452 1.00 96.44 197 THR A O 1
ATOM 1499 N N . ILE A 1 198 ? 5.892 -0.683 2.427 1.00 96.75 198 ILE A N 1
ATOM 1500 C CA . ILE A 1 198 ? 4.853 -1.685 2.651 1.00 96.75 198 ILE A CA 1
ATOM 1501 C C . ILE A 1 198 ? 3.901 -1.163 3.720 1.00 96.75 198 ILE A C 1
ATOM 1503 O O . ILE A 1 198 ? 4.327 -0.724 4.791 1.00 96.75 198 ILE A O 1
ATOM 1507 N N . GLU A 1 199 ? 2.613 -1.217 3.411 1.00 97.62 199 GLU A N 1
ATOM 1508 C CA . GLU A 1 199 ? 1.513 -0.942 4.323 1.00 97.62 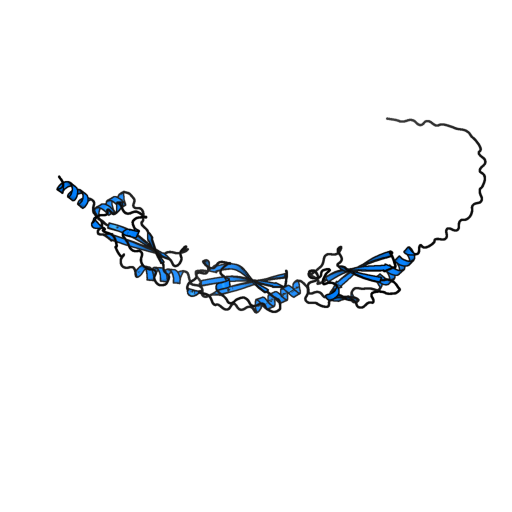199 GLU A CA 1
ATOM 1509 C C . GLU A 1 199 ? 1.025 -2.262 4.919 1.00 97.62 199 GLU A C 1
ATOM 1511 O O . GLU A 1 199 ? 0.673 -3.177 4.175 1.00 97.62 199 GLU A O 1
ATOM 1516 N N . GLY A 1 200 ? 1.009 -2.354 6.247 1.00 98.19 200 GLY A N 1
ATOM 1517 C CA . GLY A 1 200 ? 0.324 -3.410 6.984 1.00 98.19 200 GLY A CA 1
ATOM 1518 C C . GLY A 1 200 ? -0.982 -2.878 7.566 1.00 98.19 200 GLY A C 1
ATOM 1519 O O . GLY A 1 200 ? -1.029 -1.740 8.044 1.00 98.19 200 GLY A O 1
ATOM 1520 N N . SER A 1 201 ? -2.042 -3.683 7.553 1.00 97.88 201 SER A N 1
ATOM 1521 C CA . SER A 1 201 ? -3.342 -3.270 8.082 1.00 97.88 201 SER A CA 1
ATOM 1522 C C . SER A 1 201 ? -4.081 -4.377 8.829 1.00 97.88 201 SER A C 1
ATOM 1524 O O . SER A 1 201 ? -4.006 -5.553 8.483 1.00 97.88 201 SER A O 1
ATOM 1526 N N . ILE A 1 202 ? -4.821 -3.972 9.866 1.00 97.06 202 ILE A N 1
ATOM 1527 C CA . ILE A 1 202 ? -5.867 -4.773 10.516 1.00 97.06 202 ILE A CA 1
ATOM 1528 C C . ILE A 1 202 ? -7.137 -3.917 10.504 1.00 97.06 202 ILE A C 1
ATOM 1530 O O . ILE A 1 202 ? -7.276 -2.956 11.274 1.00 97.06 202 ILE A O 1
ATOM 1534 N N . GLY A 1 203 ? -8.064 -4.240 9.600 1.00 94.25 203 GLY A N 1
ATOM 1535 C CA . GLY A 1 203 ? -9.254 -3.424 9.358 1.00 94.25 203 GLY A CA 1
ATOM 1536 C C . GLY A 1 203 ? -8.879 -2.032 8.838 1.00 94.25 203 GLY A C 1
ATOM 1537 O O . GLY A 1 203 ? -8.268 -1.903 7.783 1.00 94.25 203 GLY A O 1
ATOM 1538 N N . LYS A 1 204 ? -9.251 -0.978 9.577 1.00 94.69 204 LYS A N 1
ATOM 1539 C CA . LYS A 1 204 ? -8.947 0.425 9.221 1.00 94.69 204 LYS A CA 1
ATOM 1540 C C . LYS A 1 204 ? -7.648 0.958 9.832 1.00 94.69 204 LYS A C 1
ATOM 1542 O O . LYS A 1 204 ? -7.254 2.081 9.528 1.00 94.69 204 LYS A O 1
ATOM 1547 N N . VAL A 1 205 ? -7.012 0.200 10.726 1.00 96.75 205 VAL A N 1
ATOM 1548 C CA . VAL A 1 205 ? -5.759 0.617 11.364 1.00 96.75 205 VAL A CA 1
ATOM 1549 C C . VAL A 1 205 ? -4.604 0.220 10.465 1.00 96.75 205 VAL A C 1
ATOM 1551 O O . VAL A 1 205 ? -4.505 -0.938 10.064 1.00 96.75 205 VAL A O 1
ATOM 1554 N N . ILE A 1 206 ? -3.747 1.192 10.170 1.00 97.56 206 ILE A N 1
ATOM 1555 C CA . ILE A 1 206 ? -2.657 1.079 9.208 1.00 97.56 206 ILE A CA 1
ATOM 1556 C C . ILE A 1 206 ? -1.344 1.498 9.872 1.00 97.56 206 ILE A C 1
ATOM 1558 O O . ILE A 1 206 ? -1.308 2.476 10.621 1.00 97.56 206 ILE A O 1
ATOM 1562 N N . GLU A 1 207 ? -0.272 0.778 9.552 1.00 98.25 207 GLU A N 1
ATOM 1563 C CA . GLU A 1 207 ? 1.117 1.181 9.786 1.00 98.25 207 GLU A CA 1
ATOM 1564 C C . GLU A 1 207 ? 1.954 0.882 8.537 1.00 98.25 207 GLU A C 1
ATOM 1566 O O . GLU A 1 207 ? 1.590 0.046 7.708 1.00 98.25 207 GLU A O 1
ATOM 1571 N N . THR A 1 208 ? 3.086 1.566 8.395 1.00 97.81 208 THR A N 1
ATOM 1572 C CA . THR A 1 208 ? 3.952 1.438 7.218 1.00 97.81 208 THR A CA 1
ATOM 1573 C C . THR A 1 208 ? 5.402 1.222 7.607 1.00 97.81 208 THR A C 1
ATOM 1575 O O . THR A 1 208 ? 5.870 1.788 8.596 1.00 97.81 208 THR A O 1
ATOM 1578 N N . LYS A 1 209 ? 6.141 0.479 6.783 1.00 97.06 209 LYS A N 1
ATOM 1579 C CA . LYS A 1 209 ? 7.594 0.326 6.901 1.00 97.06 209 LYS A CA 1
ATOM 1580 C C . LYS A 1 209 ? 8.251 0.385 5.527 1.00 97.06 209 LYS A C 1
ATOM 1582 O O . LYS A 1 209 ? 7.718 -0.142 4.553 1.00 97.06 209 LYS A O 1
ATOM 1587 N N . THR A 1 210 ? 9.414 1.022 5.454 1.00 96.81 210 THR A N 1
ATOM 1588 C CA . THR A 1 210 ? 10.219 1.092 4.232 1.00 96.81 210 THR A CA 1
ATOM 1589 C C . THR A 1 210 ? 11.196 -0.073 4.140 1.00 96.81 210 THR A C 1
ATOM 1591 O O . THR A 1 210 ? 11.844 -0.415 5.130 1.00 96.81 210 THR A O 1
ATOM 1594 N N . PHE A 1 211 ? 11.360 -0.626 2.942 1.00 96.00 211 PHE A N 1
ATOM 1595 C CA . PHE A 1 211 ? 12.274 -1.721 2.647 1.00 96.00 211 PHE A CA 1
ATOM 1596 C C . PHE A 1 211 ? 13.229 -1.319 1.523 1.00 96.00 211 PHE A C 1
ATOM 1598 O O . PHE A 1 211 ? 12.763 -0.943 0.442 1.00 96.00 211 PHE A O 1
ATOM 1605 N N . PRO A 1 212 ? 14.552 -1.404 1.744 1.00 94.88 212 PRO A N 1
ATOM 1606 C CA . PRO A 1 212 ? 15.515 -1.259 0.671 1.00 94.88 212 PRO A CA 1
ATOM 1607 C C . PRO A 1 212 ? 15.551 -2.542 -0.160 1.00 94.88 212 PRO A C 1
ATOM 1609 O O . PRO A 1 212 ? 15.698 -3.649 0.357 1.00 94.88 212 PRO A O 1
ATOM 1612 N N . ILE A 1 213 ? 15.469 -2.383 -1.471 1.00 93.88 213 ILE A N 1
ATOM 1613 C CA . ILE A 1 213 ? 15.604 -3.450 -2.448 1.00 93.88 213 ILE A CA 1
ATOM 1614 C C . ILE A 1 213 ? 16.846 -3.158 -3.278 1.00 93.88 213 ILE A C 1
ATOM 1616 O O . ILE A 1 213 ? 16.990 -2.099 -3.882 1.00 93.88 213 ILE A O 1
ATOM 1620 N N . THR A 1 214 ? 17.767 -4.111 -3.288 1.00 94.69 214 THR A N 1
ATOM 1621 C CA . THR A 1 214 ? 19.054 -4.008 -3.982 1.00 94.69 214 THR A CA 1
ATOM 1622 C C . THR A 1 214 ? 19.133 -4.981 -5.152 1.00 94.69 214 THR A C 1
ATOM 1624 O O . THR A 1 214 ? 18.371 -5.949 -5.216 1.00 94.69 214 THR A O 1
ATOM 1627 N N . GLY A 1 215 ? 20.114 -4.789 -6.030 1.00 94.94 215 GLY A N 1
ATOM 1628 C CA . GLY A 1 215 ? 20.420 -5.727 -7.114 1.00 94.94 215 GLY A CA 1
ATOM 1629 C C . GLY A 1 215 ? 19.769 -5.376 -8.446 1.00 94.94 215 GLY A C 1
ATOM 1630 O O . GLY A 1 215 ? 19.898 -6.155 -9.388 1.00 94.94 215 GLY A O 1
ATOM 1631 N N . PHE A 1 216 ? 19.108 -4.218 -8.533 1.00 96.12 216 PHE A N 1
ATOM 1632 C CA . PHE A 1 216 ? 18.704 -3.660 -9.816 1.00 96.12 216 PHE A CA 1
ATOM 1633 C C . PHE A 1 216 ? 19.925 -3.329 -10.678 1.00 96.12 216 PHE A C 1
ATOM 1635 O O . PHE A 1 216 ? 21.040 -3.168 -10.167 1.00 96.12 216 PHE A O 1
ATOM 1642 N N . GLN A 1 217 ? 19.707 -3.197 -11.984 1.00 95.06 217 GLN A N 1
ATOM 1643 C CA . GLN A 1 217 ? 20.741 -2.747 -12.901 1.00 95.06 217 GLN A CA 1
ATOM 1644 C C . GLN A 1 217 ? 21.241 -1.359 -12.485 1.00 95.06 217 GLN A C 1
ATOM 1646 O O . GLN A 1 217 ? 20.457 -0.495 -12.084 1.00 95.06 217 GLN A O 1
ATOM 1651 N N . LYS A 1 218 ? 22.552 -1.139 -12.594 1.00 96.06 218 LYS A N 1
ATOM 1652 C CA . LYS A 1 218 ? 23.148 0.186 -12.409 1.00 96.06 218 LYS A CA 1
ATOM 1653 C C . LYS A 1 218 ? 23.203 0.951 -13.726 1.00 96.06 218 LYS A C 1
ATOM 1655 O O . LYS A 1 218 ? 23.369 0.358 -14.793 1.00 96.06 218 LYS A O 1
ATOM 1660 N N . LEU A 1 219 ? 23.155 2.276 -13.642 1.00 95.19 219 LEU A N 1
ATOM 1661 C CA . LEU A 1 219 ? 23.258 3.178 -14.787 1.00 95.19 219 LEU A CA 1
ATOM 1662 C C . LEU A 1 219 ? 24.536 2.929 -15.597 1.00 95.19 219 LEU A C 1
ATOM 1664 O O . LEU A 1 219 ? 24.471 2.756 -16.811 1.00 95.19 219 LEU A O 1
ATOM 1668 N N . ASP A 1 220 ? 25.682 2.830 -14.924 1.00 94.94 220 ASP A N 1
ATOM 1669 C CA . ASP A 1 220 ? 26.971 2.614 -15.590 1.00 94.94 220 ASP A CA 1
ATOM 1670 C C . ASP A 1 220 ? 27.059 1.243 -16.260 1.00 94.94 220 ASP A C 1
ATOM 1672 O O . ASP A 1 220 ? 27.592 1.129 -17.360 1.00 94.94 220 ASP A O 1
ATOM 1676 N N . GLN A 1 221 ? 26.471 0.210 -15.645 1.00 94.44 221 GLN A N 1
ATOM 1677 C CA . GLN A 1 221 ? 26.386 -1.120 -16.254 1.00 94.44 221 GLN A CA 1
ATOM 1678 C C . GLN A 1 221 ? 25.558 -1.078 -17.538 1.00 94.44 221 GLN A C 1
ATOM 1680 O O . GLN A 1 221 ? 25.952 -1.661 -18.546 1.00 94.44 221 GLN A O 1
ATOM 1685 N N . ARG A 1 222 ? 24.422 -0.371 -17.523 1.00 94.25 222 ARG A N 1
ATOM 1686 C CA . ARG A 1 222 ? 23.595 -0.201 -18.719 1.00 94.25 222 ARG A CA 1
ATOM 1687 C C . ARG A 1 222 ? 24.334 0.581 -19.800 1.00 94.25 222 ARG A C 1
ATOM 1689 O O . ARG A 1 222 ? 24.341 0.140 -20.943 1.00 94.25 222 ARG A O 1
ATOM 1696 N N . ASN A 1 223 ? 24.984 1.687 -19.443 1.00 93.69 223 ASN A N 1
ATOM 1697 C CA . ASN A 1 223 ? 25.795 2.474 -20.373 1.00 93.69 223 ASN A CA 1
ATOM 1698 C C . ASN A 1 223 ? 26.884 1.617 -21.023 1.00 93.69 223 ASN A C 1
ATOM 1700 O O . ASN A 1 223 ? 27.003 1.610 -22.241 1.00 93.69 223 ASN A O 1
ATOM 1704 N N . GLN A 1 224 ? 27.605 0.826 -20.227 1.00 94.69 224 GLN A N 1
ATOM 1705 C CA . GLN A 1 224 ? 28.644 -0.065 -20.732 1.00 94.69 224 GLN A CA 1
ATOM 1706 C C . GLN A 1 224 ? 28.086 -1.130 -21.685 1.00 94.69 224 GLN A C 1
ATOM 1708 O O . GLN A 1 224 ? 28.714 -1.426 -22.698 1.00 94.69 224 GLN A O 1
ATOM 1713 N N . ILE A 1 225 ? 26.915 -1.707 -21.389 1.00 94.06 225 ILE A N 1
ATOM 1714 C CA . ILE A 1 225 ? 26.243 -2.642 -22.304 1.00 94.06 225 ILE A CA 1
ATOM 1715 C C . ILE A 1 225 ? 25.908 -1.934 -23.619 1.00 94.06 225 ILE A C 1
ATOM 1717 O O . ILE A 1 225 ? 26.260 -2.443 -24.678 1.00 94.06 225 ILE A O 1
ATOM 1721 N N . LEU A 1 226 ? 25.289 -0.752 -23.563 1.00 95.19 226 LEU A N 1
ATOM 1722 C CA . LEU A 1 226 ? 24.945 0.019 -24.758 1.00 95.19 226 LEU A CA 1
ATOM 1723 C C . LEU A 1 226 ? 26.185 0.344 -25.601 1.00 95.19 226 LEU A C 1
ATOM 1725 O O . LEU A 1 226 ? 26.180 0.078 -26.799 1.00 95.19 226 LEU A O 1
ATOM 1729 N N . ASP A 1 227 ? 27.254 0.841 -24.978 1.00 95.19 227 ASP A N 1
ATOM 1730 C CA . ASP A 1 227 ? 28.509 1.177 -25.656 1.00 95.19 227 ASP A CA 1
ATOM 1731 C C . ASP A 1 227 ? 29.147 -0.068 -26.301 1.00 95.19 227 ASP A C 1
ATOM 1733 O O . ASP A 1 227 ? 29.550 -0.037 -27.466 1.00 95.19 227 ASP A O 1
ATOM 1737 N N . ASN A 1 228 ? 29.183 -1.195 -25.579 1.00 95.94 228 ASN A N 1
ATOM 1738 C CA . ASN A 1 228 ? 29.738 -2.454 -26.078 1.00 95.94 228 ASN A CA 1
ATOM 1739 C C . ASN A 1 228 ? 28.938 -3.019 -27.258 1.00 95.94 228 ASN A C 1
ATOM 1741 O O . ASN A 1 228 ? 29.534 -3.474 -28.233 1.00 95.94 228 ASN A O 1
ATOM 1745 N N . GLU A 1 229 ? 27.606 -3.029 -27.180 1.00 96.12 229 GLU A N 1
ATOM 1746 C CA . GLU A 1 229 ? 26.760 -3.553 -28.257 1.00 96.12 229 GLU A CA 1
ATOM 1747 C C . GLU A 1 229 ? 26.771 -2.629 -29.482 1.00 96.12 229 GLU A C 1
ATOM 1749 O O . GLU A 1 229 ? 26.876 -3.100 -30.614 1.00 96.12 229 GLU A O 1
ATOM 1754 N N . LEU A 1 230 ? 26.779 -1.310 -29.278 1.00 95.31 230 LEU A N 1
ATOM 1755 C CA . LEU A 1 230 ? 26.890 -0.328 -30.357 1.00 95.31 230 LEU A CA 1
ATOM 1756 C C . LEU A 1 230 ? 28.259 -0.380 -31.058 1.00 95.31 230 LEU A C 1
ATOM 1758 O O . LEU A 1 230 ? 28.352 -0.212 -32.278 1.00 95.31 230 LEU A O 1
ATOM 1762 N N . ALA A 1 231 ? 29.334 -0.676 -30.321 1.00 95.31 231 ALA A N 1
ATOM 1763 C CA . ALA A 1 231 ? 30.665 -0.873 -30.889 1.00 95.31 231 ALA A CA 1
ATOM 1764 C C . ALA A 1 231 ? 30.740 -2.084 -31.838 1.00 95.31 231 ALA A C 1
ATOM 1766 O O . ALA A 1 231 ? 31.502 -2.035 -32.806 1.00 95.31 231 ALA A O 1
ATOM 1767 N N . LYS A 1 232 ? 29.926 -3.133 -31.620 1.00 95.81 232 LYS A N 1
ATOM 1768 C CA . LYS A 1 232 ? 29.871 -4.324 -32.494 1.00 95.81 232 LYS A CA 1
ATOM 1769 C C . LYS A 1 232 ? 29.291 -4.026 -33.876 1.00 95.81 232 LYS A C 1
ATOM 1771 O O . LYS A 1 232 ? 29.567 -4.764 -34.821 1.00 95.81 232 LYS A O 1
ATOM 1776 N N . ILE A 1 233 ? 28.528 -2.943 -34.024 1.00 94.69 233 ILE A N 1
ATOM 1777 C CA . ILE A 1 233 ? 28.034 -2.491 -35.327 1.00 94.69 233 ILE A CA 1
ATOM 1778 C C . ILE A 1 233 ? 29.183 -1.780 -36.040 1.00 94.69 233 ILE A C 1
ATOM 1780 O O . ILE A 1 233 ? 29.395 -0.576 -35.883 1.00 94.69 233 ILE A O 1
ATOM 1784 N N . ALA A 1 234 ? 29.970 -2.542 -36.797 1.00 93.19 234 ALA A N 1
ATOM 1785 C CA . ALA A 1 234 ? 31.089 -2.000 -37.560 1.00 93.19 234 ALA A CA 1
ATOM 1786 C C . ALA A 1 234 ? 30.614 -1.279 -38.829 1.00 93.19 234 ALA A C 1
ATOM 1788 O O . ALA A 1 234 ? 31.105 -0.197 -39.134 1.00 93.19 234 ALA A O 1
ATOM 1789 N N . ASN A 1 235 ? 29.637 -1.860 -39.532 1.00 91.25 235 ASN A N 1
ATOM 1790 C CA . ASN A 1 235 ? 29.095 -1.349 -40.790 1.00 91.25 235 ASN A CA 1
ATOM 1791 C C . ASN A 1 235 ? 27.572 -1.511 -40.831 1.00 91.25 235 ASN A C 1
ATOM 1793 O O . ASN A 1 235 ? 27.017 -2.401 -40.182 1.00 91.25 235 ASN A O 1
ATOM 1797 N N . LEU A 1 236 ? 26.909 -0.675 -41.632 1.00 91.56 236 LEU A N 1
ATOM 1798 C CA . LEU A 1 236 ? 25.478 -0.789 -41.901 1.00 91.56 236 LEU A CA 1
ATOM 1799 C C . LEU A 1 236 ? 25.229 -1.733 -43.072 1.00 91.56 236 LEU A C 1
ATOM 1801 O O . LEU A 1 236 ? 25.978 -1.737 -44.048 1.00 91.56 236 LEU A O 1
ATOM 1805 N N . THR A 1 237 ? 24.153 -2.512 -42.985 1.00 91.69 237 THR A N 1
ATOM 1806 C CA . THR A 1 237 ? 23.729 -3.360 -44.101 1.00 91.69 237 THR A CA 1
ATOM 1807 C C . THR A 1 237 ? 22.882 -2.535 -45.059 1.00 91.69 237 THR A C 1
ATOM 1809 O O . THR A 1 237 ? 21.789 -2.078 -44.715 1.00 91.69 237 THR A O 1
ATOM 1812 N N . LEU A 1 238 ? 23.413 -2.342 -46.260 1.00 91.06 238 LEU A N 1
ATOM 1813 C CA . LEU A 1 238 ? 22.791 -1.589 -47.341 1.00 91.06 238 LEU A CA 1
ATOM 1814 C C . LEU A 1 238 ? 21.808 -2.489 -48.110 1.00 91.06 238 LEU A C 1
ATOM 1816 O O . LEU A 1 238 ? 22.119 -3.649 -48.373 1.00 91.06 238 LEU A O 1
ATOM 1820 N N . LYS A 1 239 ? 20.623 -1.969 -48.446 1.00 90.25 239 LYS A N 1
ATOM 1821 C CA . LYS A 1 239 ? 19.533 -2.710 -49.110 1.00 90.25 239 LYS A CA 1
ATOM 1822 C C . LYS A 1 239 ? 19.144 -2.127 -50.472 1.00 90.25 239 LYS A C 1
ATOM 1824 O O . LYS A 1 239 ? 18.805 -2.888 -51.374 1.00 90.25 239 LYS A O 1
ATOM 1829 N N . GLY A 1 240 ? 19.156 -0.801 -50.603 1.00 83.75 240 GLY A N 1
ATOM 1830 C CA . GLY A 1 240 ? 18.723 -0.100 -51.815 1.00 83.75 240 GLY A CA 1
ATOM 1831 C C . GLY A 1 240 ? 19.809 0.045 -52.883 1.00 83.75 240 GLY A C 1
ATOM 1832 O O . GLY A 1 240 ? 20.976 -0.268 -52.649 1.00 83.75 240 GLY A O 1
ATOM 1833 N N . ASP A 1 241 ? 19.419 0.568 -54.049 1.00 85.06 241 ASP A N 1
ATOM 1834 C CA . ASP A 1 241 ? 20.361 1.042 -55.066 1.00 85.06 241 ASP A CA 1
ATOM 1835 C C . ASP A 1 241 ? 20.754 2.497 -54.773 1.00 85.06 241 ASP A C 1
ATOM 1837 O O . ASP A 1 241 ? 20.026 3.458 -55.040 1.00 85.06 241 ASP A O 1
ATOM 1841 N N . PHE A 1 242 ? 21.927 2.652 -54.169 1.00 87.75 242 PHE A N 1
ATOM 1842 C CA . PHE A 1 242 ? 22.482 3.954 -53.822 1.00 87.75 242 PHE A CA 1
ATOM 1843 C C . PHE A 1 242 ? 22.894 4.727 -55.080 1.00 87.75 242 PHE A C 1
ATOM 1845 O O . PHE A 1 242 ? 22.758 5.948 -55.120 1.00 87.75 242 PHE A O 1
ATOM 1852 N N . ALA A 1 243 ? 23.298 4.037 -56.151 1.00 88.31 243 ALA A N 1
ATOM 1853 C CA . ALA A 1 243 ? 23.847 4.673 -57.345 1.00 88.31 243 ALA A CA 1
ATOM 1854 C C . ALA A 1 243 ? 22.814 5.512 -58.118 1.00 88.31 243 ALA A C 1
ATOM 1856 O O . ALA A 1 243 ? 23.192 6.363 -58.927 1.00 88.31 243 ALA A O 1
ATOM 1857 N N . THR A 1 244 ? 21.517 5.302 -57.873 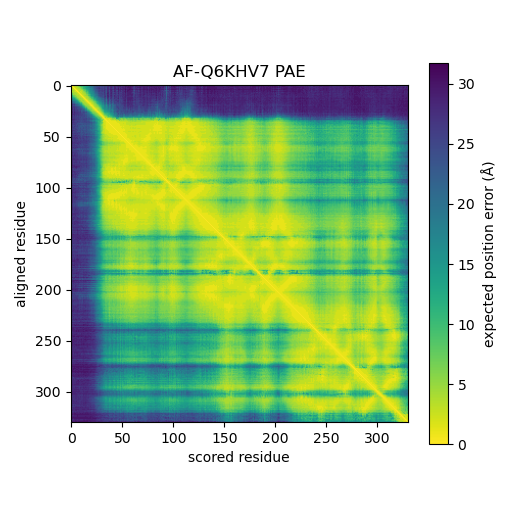1.00 89.25 244 THR A N 1
ATOM 1858 C CA . THR A 1 244 ? 20.430 6.067 -58.502 1.00 89.25 244 THR A CA 1
ATOM 1859 C C . THR A 1 244 ? 19.840 7.160 -57.617 1.00 89.25 244 THR A C 1
ATOM 1861 O O . THR A 1 244 ? 19.082 7.984 -58.126 1.00 89.25 244 THR A O 1
ATOM 1864 N N . THR A 1 245 ? 20.182 7.187 -56.328 1.00 90.75 245 THR A N 1
ATOM 1865 C CA . THR A 1 245 ? 19.566 8.063 -55.319 1.00 90.75 245 THR A CA 1
ATOM 1866 C C . THR A 1 245 ? 20.553 9.151 -54.910 1.00 90.75 245 THR A C 1
ATOM 1868 O O . THR A 1 245 ? 21.700 8.840 -54.587 1.00 90.75 245 THR A O 1
ATOM 1871 N N . LEU A 1 246 ? 20.145 10.423 -54.921 1.00 90.88 246 LEU A N 1
ATOM 1872 C CA . LEU A 1 246 ? 20.959 11.493 -54.331 1.00 90.88 246 LEU A CA 1
ATOM 1873 C C . LEU A 1 246 ? 20.848 11.454 -52.800 1.00 90.88 246 LEU A C 1
ATOM 1875 O O . LEU A 1 246 ? 19.760 11.206 -52.277 1.00 90.88 246 LEU A O 1
ATOM 1879 N N . PRO A 1 247 ? 21.925 11.747 -52.056 1.00 92.31 247 PRO A N 1
ATOM 1880 C CA . PRO A 1 247 ? 21.851 11.919 -50.607 1.00 92.31 247 PRO A CA 1
ATOM 1881 C C . PRO A 1 247 ? 20.751 12.891 -50.150 1.00 92.31 247 PRO A C 1
ATOM 1883 O O . PRO A 1 247 ? 20.062 12.606 -49.173 1.00 92.31 247 PRO A O 1
ATOM 1886 N N . SER A 1 248 ? 20.535 13.994 -50.873 1.00 91.00 248 SER A N 1
ATOM 1887 C CA . SER A 1 248 ? 19.491 14.989 -50.586 1.00 91.00 248 SER A CA 1
ATOM 1888 C C . SER A 1 248 ? 18.055 14.504 -50.825 1.00 91.00 248 SER A C 1
ATOM 1890 O O . SER A 1 248 ? 17.118 15.105 -50.297 1.00 91.00 248 SER A O 1
ATOM 1892 N N . GLU A 1 249 ? 17.867 13.411 -51.574 1.00 91.12 249 GLU A N 1
ATOM 1893 C CA . GLU A 1 249 ? 16.567 12.759 -51.799 1.00 91.12 249 GLU A CA 1
ATOM 1894 C C . GLU A 1 249 ? 16.200 11.788 -50.658 1.00 91.12 249 GLU A C 1
ATOM 1896 O O . GLU A 1 249 ? 15.075 11.281 -50.603 1.00 91.12 249 GLU A O 1
ATOM 1901 N N . VAL A 1 250 ? 17.125 11.511 -49.732 1.00 90.69 250 VAL A N 1
ATOM 1902 C CA . VAL A 1 250 ? 16.862 10.647 -48.576 1.00 90.69 250 VAL A CA 1
ATOM 1903 C C . VAL A 1 250 ? 16.011 11.390 -47.547 1.00 90.69 250 VAL A C 1
ATOM 1905 O O . VAL A 1 250 ? 16.324 12.502 -47.127 1.00 90.69 250 VAL A O 1
ATOM 1908 N N . THR A 1 251 ? 14.933 10.746 -47.113 1.00 89.19 251 THR A N 1
ATOM 1909 C CA . THR A 1 251 ? 13.979 11.245 -46.123 1.00 89.19 251 THR A CA 1
ATOM 1910 C C . THR A 1 251 ? 13.849 10.261 -44.963 1.00 89.19 251 THR A C 1
ATOM 1912 O O . THR A 1 251 ? 14.293 9.112 -45.025 1.00 89.19 251 THR A O 1
ATOM 1915 N N . ALA A 1 252 ? 13.186 10.691 -43.888 1.00 85.81 252 ALA A N 1
ATOM 1916 C CA . ALA A 1 252 ? 12.868 9.813 -42.763 1.00 85.81 252 ALA A CA 1
ATOM 1917 C C . ALA A 1 252 ? 11.987 8.609 -43.159 1.00 85.81 252 ALA A C 1
ATOM 1919 O O . ALA A 1 252 ? 12.043 7.576 -42.492 1.00 85.81 252 ALA A O 1
ATOM 1920 N N . ASP A 1 253 ? 11.209 8.726 -44.240 1.00 86.88 253 ASP A N 1
ATOM 1921 C CA . ASP A 1 253 ? 10.307 7.669 -44.697 1.00 86.88 253 ASP A CA 1
ATOM 1922 C C . ASP A 1 253 ? 11.038 6.632 -45.561 1.00 86.88 253 ASP A C 1
ATOM 1924 O O . ASP A 1 253 ? 10.864 5.430 -45.357 1.00 86.88 253 ASP A O 1
ATOM 1928 N N . ASN A 1 254 ? 11.908 7.070 -46.483 1.00 89.62 254 ASN A N 1
ATOM 1929 C CA . ASN A 1 254 ? 12.589 6.160 -47.416 1.00 89.62 254 ASN A CA 1
ATOM 1930 C C . ASN A 1 254 ? 13.883 5.539 -46.854 1.00 89.62 254 ASN A C 1
ATOM 1932 O O . ASN A 1 254 ? 14.363 4.534 -47.378 1.00 89.62 254 ASN A O 1
ATOM 1936 N N . ILE A 1 255 ? 14.430 6.056 -45.746 1.00 88.06 255 ILE A N 1
ATOM 1937 C CA . ILE A 1 255 ? 15.678 5.543 -45.154 1.00 88.06 255 ILE A CA 1
ATOM 1938 C C . ILE A 1 255 ? 15.627 4.041 -44.829 1.00 88.06 255 ILE A C 1
ATOM 1940 O O . ILE A 1 255 ? 16.630 3.338 -44.966 1.00 88.06 255 ILE A O 1
ATOM 1944 N N . ARG A 1 256 ? 14.454 3.525 -44.443 1.00 88.19 256 ARG A N 1
ATOM 1945 C CA . ARG A 1 256 ? 14.254 2.103 -44.107 1.00 88.19 256 ARG A CA 1
ATOM 1946 C C . ARG A 1 256 ? 14.284 1.183 -45.329 1.00 88.19 256 ARG A C 1
ATOM 1948 O O . ARG A 1 256 ? 14.441 -0.028 -45.184 1.00 88.19 256 ARG A O 1
ATOM 1955 N N . GLU A 1 257 ? 14.125 1.738 -46.525 1.00 90.44 257 GLU A N 1
ATOM 1956 C CA . GLU A 1 257 ? 14.266 1.006 -47.785 1.00 90.44 257 GLU A CA 1
ATOM 1957 C C . GLU A 1 257 ? 15.735 0.913 -48.211 1.00 90.44 257 GLU A C 1
ATOM 1959 O O . GLU A 1 257 ? 16.132 -0.053 -48.862 1.00 90.44 257 GLU A O 1
ATOM 1964 N N . LEU A 1 258 ? 16.550 1.884 -47.787 1.00 91.06 258 LEU A N 1
ATOM 1965 C CA . LEU A 1 258 ? 17.964 1.989 -48.135 1.00 91.06 258 LEU A CA 1
ATOM 1966 C C . LEU A 1 258 ? 18.863 1.227 -47.159 1.00 91.06 258 LEU A C 1
ATOM 1968 O O . LEU A 1 258 ? 19.824 0.591 -47.594 1.00 91.06 258 LEU A O 1
ATOM 1972 N N . ILE A 1 259 ? 18.561 1.262 -45.858 1.00 91.81 259 ILE A N 1
ATOM 1973 C CA . ILE A 1 259 ? 19.412 0.691 -44.808 1.00 91.81 259 ILE A CA 1
ATOM 1974 C C . ILE A 1 259 ? 18.608 -0.225 -43.890 1.00 91.81 259 ILE A C 1
ATOM 1976 O O . ILE A 1 259 ? 17.527 0.120 -43.411 1.00 91.81 259 ILE A O 1
ATOM 1980 N N . THR A 1 260 ? 19.179 -1.391 -43.595 1.00 92.75 260 THR A N 1
ATOM 1981 C CA . THR A 1 260 ? 18.609 -2.329 -42.624 1.00 92.75 260 THR A CA 1
ATOM 1982 C C . THR A 1 260 ? 18.983 -1.898 -41.208 1.00 92.75 260 THR A C 1
ATOM 1984 O O . THR A 1 260 ? 20.162 -1.710 -40.901 1.00 92.75 260 THR A O 1
ATOM 1987 N N . THR A 1 261 ? 17.981 -1.751 -40.335 1.00 93.38 261 THR A N 1
ATOM 1988 C CA . THR A 1 261 ? 18.222 -1.531 -38.900 1.00 93.38 261 THR A CA 1
ATOM 1989 C C . THR A 1 261 ? 18.891 -2.775 -38.316 1.00 93.38 261 THR A C 1
ATOM 1991 O O . THR A 1 261 ? 18.398 -3.871 -38.578 1.00 93.38 261 THR A O 1
ATOM 1994 N N . PRO A 1 262 ? 20.000 -2.646 -37.565 1.00 94.81 262 PRO A N 1
ATOM 1995 C CA . PRO A 1 262 ? 20.616 -3.796 -36.917 1.00 94.81 262 PRO A CA 1
ATOM 1996 C C . PRO A 1 262 ? 19.615 -4.544 -36.033 1.00 94.81 262 PRO A C 1
ATOM 1998 O O . PRO A 1 262 ? 18.841 -3.921 -35.304 1.00 94.81 262 PRO A O 1
ATOM 2001 N N . GLU A 1 263 ? 19.651 -5.875 -36.096 1.00 94.31 263 GLU A N 1
ATOM 2002 C CA . GLU A 1 263 ? 18.841 -6.728 -35.225 1.00 94.31 263 GLU A CA 1
ATOM 2003 C C . GLU A 1 263 ? 19.179 -6.464 -33.748 1.00 94.31 263 GLU A C 1
ATOM 2005 O O . GLU A 1 263 ? 20.337 -6.161 -33.438 1.00 94.31 263 GLU A O 1
ATOM 2010 N N . PRO A 1 264 ? 18.215 -6.586 -32.818 1.00 94.06 264 PRO A N 1
ATOM 2011 C CA . PRO A 1 264 ? 18.492 -6.437 -31.396 1.00 94.06 264 PRO A CA 1
ATOM 2012 C C . PRO A 1 264 ? 19.560 -7.423 -30.901 1.00 94.06 264 PRO A C 1
ATOM 2014 O O . PRO A 1 264 ? 19.525 -8.609 -31.230 1.00 94.06 264 PRO A O 1
ATOM 2017 N N . ILE A 1 265 ? 20.484 -6.957 -30.056 1.00 92.50 265 ILE A N 1
ATOM 2018 C CA . ILE A 1 265 ? 21.559 -7.785 -29.482 1.00 92.50 265 ILE A CA 1
ATOM 2019 C C . ILE A 1 265 ? 21.531 -7.645 -27.963 1.00 92.50 265 ILE A C 1
ATOM 2021 O O . ILE A 1 265 ? 21.597 -6.538 -27.440 1.00 92.50 265 ILE A O 1
ATOM 2025 N N . ASN A 1 266 ? 21.432 -8.762 -27.235 1.00 88.94 266 ASN A N 1
ATOM 2026 C CA . ASN A 1 266 ? 21.439 -8.783 -25.762 1.00 88.94 266 ASN A CA 1
ATOM 2027 C C . ASN A 1 266 ? 20.411 -7.832 -25.110 1.00 88.94 266 ASN A C 1
ATOM 2029 O O . ASN A 1 266 ? 20.676 -7.234 -24.070 1.00 88.94 266 ASN A O 1
ATOM 2033 N N . GLY A 1 267 ? 19.238 -7.674 -25.731 1.00 87.44 267 GLY A N 1
ATOM 2034 C CA . GLY A 1 267 ? 18.191 -6.762 -25.255 1.00 87.44 267 GLY A CA 1
ATOM 2035 C C . GLY A 1 267 ? 18.433 -5.281 -25.574 1.00 87.44 267 GLY A C 1
ATOM 2036 O O . GLY A 1 267 ? 17.623 -4.446 -25.183 1.00 87.44 267 GLY A O 1
ATOM 2037 N N . VAL A 1 268 ? 19.508 -4.945 -26.295 1.00 93.00 268 VAL A N 1
ATOM 2038 C CA . VAL A 1 268 ? 19.712 -3.619 -26.886 1.00 93.00 268 VAL A CA 1
ATOM 2039 C C . VAL A 1 268 ? 18.989 -3.561 -28.224 1.00 93.00 268 VAL A C 1
ATOM 2041 O O . VAL A 1 268 ? 19.225 -4.380 -29.109 1.00 93.00 268 VAL A O 1
ATOM 2044 N N . ILE A 1 269 ? 18.103 -2.585 -28.352 1.00 94.62 269 ILE A N 1
ATOM 2045 C CA . ILE A 1 269 ? 17.349 -2.257 -29.553 1.00 94.62 269 ILE A CA 1
ATOM 2046 C C . ILE A 1 269 ? 18.055 -1.088 -30.234 1.00 94.62 269 ILE A C 1
ATOM 2048 O O . ILE A 1 269 ? 18.497 -0.143 -29.576 1.00 94.62 269 ILE A O 1
ATOM 2052 N N . PHE A 1 270 ? 18.132 -1.151 -31.559 1.00 94.38 270 PHE A N 1
ATOM 2053 C CA . PHE A 1 270 ? 18.721 -0.105 -32.380 1.00 94.38 270 PHE A CA 1
ATOM 2054 C C . PHE A 1 270 ? 17.641 0.620 -33.171 1.00 94.38 270 PHE A C 1
ATOM 2056 O O . PHE A 1 270 ? 16.669 0.020 -33.633 1.00 94.38 270 PHE A O 1
ATOM 2063 N N . ARG A 1 271 ? 17.819 1.924 -33.362 1.00 93.00 271 ARG A N 1
ATOM 2064 C CA . ARG A 1 271 ? 16.990 2.723 -34.260 1.00 93.00 271 ARG A CA 1
ATOM 2065 C C . ARG A 1 271 ? 17.884 3.595 -35.118 1.00 93.00 271 ARG A C 1
ATOM 2067 O O . ARG A 1 271 ? 18.744 4.302 -34.606 1.00 93.00 271 ARG A O 1
ATOM 2074 N N . ILE A 1 272 ? 17.657 3.545 -36.425 1.00 90.81 272 ILE A N 1
ATOM 2075 C CA . ILE A 1 272 ? 18.327 4.434 -37.368 1.00 90.81 272 ILE A CA 1
ATOM 2076 C C . ILE A 1 272 ? 17.579 5.763 -37.397 1.00 90.81 272 ILE A C 1
ATOM 2078 O O . ILE A 1 272 ? 16.359 5.802 -37.578 1.00 90.81 272 ILE A O 1
ATOM 2082 N N . PHE A 1 273 ? 18.336 6.841 -37.260 1.00 87.19 273 PHE A N 1
ATOM 2083 C CA . PHE A 1 273 ? 17.892 8.205 -37.449 1.00 87.19 273 PHE A CA 1
ATOM 2084 C C . PHE A 1 273 ? 18.607 8.828 -38.640 1.00 87.19 273 PHE A C 1
ATOM 2086 O O . PHE A 1 273 ? 19.825 8.723 -38.812 1.00 87.19 273 PHE A O 1
ATOM 2093 N N . TRP A 1 274 ? 17.806 9.508 -39.449 1.00 83.44 274 TRP A N 1
ATOM 2094 C CA . TRP A 1 274 ? 18.291 10.473 -40.413 1.00 83.44 274 TRP A CA 1
ATOM 2095 C C . TRP A 1 274 ? 18.372 11.832 -39.724 1.00 83.44 274 TRP A C 1
ATOM 2097 O O . TRP A 1 274 ? 17.375 12.307 -39.175 1.00 83.44 274 TRP A O 1
ATOM 2107 N N . THR A 1 275 ? 19.549 12.447 -39.744 1.00 74.38 275 THR A N 1
ATOM 2108 C CA . THR A 1 275 ? 19.709 13.821 -39.270 1.00 74.38 275 THR A CA 1
ATOM 2109 C C . THR A 1 275 ? 19.422 14.755 -40.443 1.00 74.38 275 THR A C 1
ATOM 2111 O O . THR A 1 275 ? 20.103 14.638 -41.465 1.00 74.38 275 THR A O 1
ATOM 2114 N N . PRO A 1 276 ? 18.441 15.671 -40.336 1.00 67.62 276 PRO A N 1
ATOM 2115 C CA . PRO A 1 276 ? 18.179 16.640 -41.387 1.00 67.62 276 PRO A CA 1
ATOM 2116 C C . PRO A 1 276 ? 19.430 17.460 -41.672 1.00 67.62 276 PRO A C 1
ATOM 2118 O O . PRO A 1 276 ? 19.972 18.095 -40.770 1.00 67.62 276 PRO A O 1
ATOM 2121 N N . GLN A 1 277 ? 19.868 17.442 -42.925 1.00 75.25 277 GLN A N 1
ATOM 2122 C CA . GLN A 1 277 ? 20.989 18.250 -43.376 1.00 75.25 277 GLN A CA 1
ATOM 2123 C C . GLN A 1 277 ? 20.515 19.665 -43.699 1.00 75.25 277 GLN A C 1
ATOM 2125 O O . GLN A 1 277 ? 19.473 19.850 -44.341 1.00 75.25 277 GLN A O 1
ATOM 2130 N N . ASN A 1 278 ? 21.280 20.670 -43.278 1.00 86.12 278 ASN A N 1
ATOM 2131 C CA . ASN A 1 278 ? 21.105 22.019 -43.815 1.00 86.12 278 ASN A CA 1
ATOM 2132 C C . ASN A 1 278 ? 21.493 22.052 -45.315 1.00 86.12 278 ASN A C 1
ATOM 2134 O O . ASN A 1 278 ? 22.066 21.098 -45.840 1.00 86.12 278 ASN A O 1
ATOM 2138 N N . GLU A 1 279 ? 21.164 23.126 -46.039 1.00 84.44 279 GLU A N 1
ATOM 2139 C CA . GLU A 1 279 ? 21.419 23.192 -47.493 1.00 84.44 279 GLU A CA 1
ATOM 2140 C C . GLU A 1 279 ? 22.909 23.069 -47.860 1.00 84.44 279 GLU A C 1
ATOM 2142 O O . GLU A 1 279 ? 23.247 22.502 -48.897 1.00 84.44 279 GLU A O 1
ATOM 2147 N N . GLU A 1 280 ? 23.820 23.549 -47.013 1.00 85.94 280 GLU A N 1
ATOM 2148 C CA . GLU A 1 280 ? 25.262 23.397 -47.233 1.00 85.94 280 GLU A CA 1
ATOM 2149 C C . GLU A 1 280 ? 25.690 21.926 -47.105 1.00 85.94 280 GLU A C 1
ATOM 2151 O O . GLU A 1 280 ? 26.388 21.394 -47.970 1.00 85.94 280 GLU A O 1
ATOM 2156 N N . GLU A 1 281 ? 25.198 21.238 -46.077 1.00 86.44 281 GLU A N 1
ATOM 2157 C CA . GLU A 1 281 ? 25.444 19.816 -45.834 1.00 86.44 281 GLU A CA 1
ATOM 2158 C C . GLU A 1 281 ? 24.848 18.929 -46.929 1.00 86.44 281 GLU A C 1
ATOM 2160 O O . GLU A 1 281 ? 25.514 17.988 -47.360 1.00 86.44 281 GLU A O 1
ATOM 2165 N N . LYS A 1 282 ? 23.648 19.249 -47.432 1.00 85.62 282 LYS A N 1
ATOM 2166 C CA . LYS A 1 282 ? 23.039 18.533 -48.564 1.00 85.62 282 LYS A CA 1
ATOM 2167 C C . LYS A 1 282 ? 23.893 18.648 -49.818 1.00 85.62 282 LYS A C 1
ATOM 2169 O O . LYS A 1 282 ? 24.213 17.637 -50.436 1.00 85.62 282 LYS A O 1
ATOM 2174 N N . ASN A 1 283 ? 24.302 19.868 -50.171 1.00 84.62 283 ASN A N 1
ATOM 2175 C CA . ASN A 1 283 ? 25.147 20.105 -51.340 1.00 84.62 283 ASN A CA 1
ATOM 2176 C C . ASN A 1 283 ? 26.487 19.366 -51.221 1.00 84.62 283 ASN A C 1
ATOM 2178 O O . ASN A 1 283 ? 26.954 18.759 -52.189 1.00 84.62 283 ASN A O 1
ATOM 2182 N N . LEU A 1 284 ? 27.090 19.370 -50.028 1.00 86.25 284 LEU A N 1
ATOM 2183 C CA . LEU A 1 284 ? 28.314 18.621 -49.761 1.00 86.25 284 LEU A CA 1
ATOM 2184 C C . LEU A 1 284 ? 28.089 17.110 -49.903 1.00 86.25 284 LEU A C 1
ATOM 2186 O O . LEU A 1 284 ? 28.873 16.427 -50.570 1.00 86.25 284 LEU A O 1
ATOM 2190 N N . SER A 1 285 ? 27.008 16.584 -49.336 1.00 90.94 285 SER A N 1
ATOM 2191 C CA . SER A 1 285 ? 26.650 15.173 -49.446 1.00 90.94 285 SER A CA 1
ATOM 2192 C C . SER A 1 285 ? 26.403 14.751 -50.895 1.00 90.94 285 SER A C 1
ATOM 2194 O O . SER A 1 285 ? 27.013 13.782 -51.344 1.00 90.94 285 SER A O 1
ATOM 2196 N N . ASP A 1 286 ? 25.638 15.516 -51.673 1.00 91.44 286 ASP A N 1
ATOM 2197 C CA . ASP A 1 286 ? 25.386 15.240 -53.093 1.00 91.44 286 ASP A CA 1
ATOM 2198 C C . ASP A 1 286 ? 26.643 15.356 -53.964 1.00 91.44 286 ASP A C 1
ATOM 2200 O O . ASP A 1 286 ? 26.780 14.662 -54.974 1.00 91.44 286 ASP A O 1
ATOM 2204 N N . SER A 1 287 ? 27.586 16.227 -53.598 1.00 91.94 287 SER A N 1
ATOM 2205 C CA . SER A 1 287 ? 28.862 16.342 -54.313 1.00 91.94 287 SER A CA 1
ATOM 2206 C C . SER A 1 287 ? 29.786 15.144 -54.065 1.00 91.94 287 SER A C 1
ATOM 2208 O O . SER A 1 287 ? 30.566 14.778 -54.943 1.00 91.94 287 SER A O 1
ATOM 2210 N N . THR A 1 288 ? 29.677 14.521 -52.888 1.00 92.56 288 THR A N 1
ATOM 2211 C CA . THR A 1 288 ? 30.539 13.416 -52.438 1.00 92.56 288 THR A CA 1
ATOM 2212 C C . THR A 1 288 ? 29.882 12.042 -52.561 1.00 92.56 288 THR A C 1
ATOM 2214 O O . THR A 1 288 ? 30.552 11.029 -52.354 1.00 92.56 288 THR A O 1
ATOM 2217 N N . GLY A 1 289 ? 28.579 11.982 -52.851 1.00 92.88 289 GLY A N 1
ATOM 2218 C CA . GLY A 1 289 ? 27.813 10.735 -52.868 1.00 92.88 289 GLY A CA 1
ATOM 2219 C C . GLY A 1 289 ? 27.837 10.026 -51.511 1.00 92.88 289 GLY A C 1
ATOM 2220 O O . GLY A 1 289 ? 27.872 8.794 -51.460 1.00 92.88 289 GLY A O 1
ATOM 2221 N N . THR A 1 290 ? 27.900 10.793 -50.417 1.00 92.12 290 THR A N 1
ATOM 2222 C CA . THR A 1 290 ? 28.048 10.273 -49.052 1.00 92.12 290 THR A CA 1
ATOM 2223 C C . THR A 1 290 ? 27.015 10.891 -48.120 1.00 92.12 290 THR A C 1
ATOM 2225 O O . THR A 1 290 ? 26.877 12.112 -48.064 1.00 92.12 290 THR A O 1
ATOM 2228 N N . LEU A 1 291 ? 26.328 10.055 -47.340 1.00 90.69 291 LEU A N 1
ATOM 2229 C CA . LEU A 1 291 ? 25.342 10.480 -46.346 1.00 90.69 291 LEU A CA 1
ATOM 2230 C C . LEU A 1 291 ? 25.723 9.985 -44.947 1.00 90.69 291 LEU A C 1
ATOM 2232 O O . LEU A 1 291 ? 26.243 8.876 -44.788 1.00 90.69 291 LEU A O 1
ATOM 2236 N N . LYS A 1 292 ? 25.464 10.816 -43.932 1.00 90.50 292 LYS A N 1
ATOM 2237 C CA . LYS A 1 292 ? 25.662 10.467 -42.523 1.00 90.50 292 LYS A CA 1
ATOM 2238 C C . LYS A 1 292 ? 24.363 9.977 -41.893 1.00 90.50 292 LYS A C 1
ATOM 2240 O O . LYS A 1 292 ? 23.309 10.576 -42.082 1.00 90.50 292 LYS A O 1
ATOM 2245 N N . PHE A 1 293 ? 24.469 8.924 -41.098 1.00 89.94 293 PHE A N 1
ATOM 2246 C CA . PHE A 1 293 ? 23.370 8.324 -40.351 1.00 89.94 293 PHE A CA 1
ATOM 2247 C C . PHE A 1 293 ? 23.739 8.213 -38.887 1.00 89.94 293 PHE A C 1
ATOM 2249 O O . PHE A 1 293 ? 24.901 7.968 -38.569 1.00 89.94 293 PHE A O 1
ATOM 2256 N N . ARG A 1 294 ? 22.748 8.320 -38.005 1.00 92.06 294 ARG A N 1
ATOM 2257 C CA . ARG A 1 294 ? 22.922 8.068 -36.577 1.00 92.06 294 ARG A CA 1
ATOM 2258 C C . ARG A 1 294 ? 22.174 6.799 -36.196 1.00 92.06 294 ARG A C 1
ATOM 2260 O O . ARG A 1 294 ? 21.021 6.624 -36.583 1.00 92.06 294 ARG A O 1
ATOM 2267 N N . ILE A 1 295 ? 22.819 5.904 -35.461 1.00 93.31 295 ILE A N 1
ATOM 2268 C CA . ILE A 1 295 ? 22.139 4.791 -34.797 1.00 93.31 295 ILE A CA 1
ATOM 2269 C C . ILE A 1 295 ? 22.060 5.096 -33.323 1.00 93.31 295 ILE A C 1
ATOM 2271 O O . ILE A 1 295 ? 23.105 5.250 -32.701 1.00 93.31 295 ILE A O 1
ATOM 2275 N N . ASP A 1 296 ? 20.847 5.081 -32.781 1.00 94.19 296 ASP A N 1
ATOM 2276 C CA . ASP A 1 296 ? 20.618 5.144 -31.344 1.00 94.19 296 ASP A CA 1
ATOM 2277 C C . ASP A 1 296 ? 20.404 3.721 -30.812 1.00 94.19 296 ASP A C 1
ATOM 2279 O O . ASP A 1 296 ? 19.653 2.932 -31.392 1.00 94.19 296 ASP A O 1
ATOM 2283 N N . ALA A 1 297 ? 21.059 3.403 -29.702 1.00 94.94 297 ALA A N 1
ATOM 2284 C CA . ALA A 1 297 ? 20.973 2.157 -28.959 1.00 94.94 297 ALA A CA 1
ATOM 2285 C C . ALA A 1 297 ? 20.279 2.392 -27.611 1.00 94.94 297 ALA A C 1
ATOM 2287 O O . ALA A 1 297 ? 20.628 3.324 -26.879 1.00 94.94 297 ALA A O 1
ATOM 2288 N N . PHE A 1 298 ? 19.319 1.534 -27.266 1.00 94.00 298 PHE A N 1
ATOM 2289 C CA . PHE A 1 298 ? 18.536 1.627 -26.032 1.00 94.00 298 PHE A CA 1
ATOM 2290 C C . PHE A 1 298 ? 18.005 0.262 -25.569 1.00 94.00 298 PHE A C 1
ATOM 2292 O O . PHE A 1 298 ? 17.926 -0.674 -26.353 1.00 94.00 298 PHE A O 1
ATOM 2299 N N . THR A 1 299 ? 17.626 0.123 -24.295 1.00 87.75 299 THR A N 1
ATOM 2300 C CA . THR A 1 299 ? 17.187 -1.166 -23.707 1.00 87.75 299 THR A CA 1
ATOM 2301 C C . THR A 1 299 ? 15.667 -1.338 -23.592 1.00 87.75 299 THR A C 1
ATOM 2303 O O . THR A 1 299 ? 15.202 -2.394 -23.177 1.00 87.75 299 THR A O 1
ATOM 2306 N N . ASN A 1 300 ? 14.873 -0.310 -23.901 1.00 81.69 300 ASN A N 1
ATOM 2307 C CA . ASN A 1 300 ? 13.406 -0.353 -23.887 1.00 81.69 300 ASN A CA 1
ATOM 2308 C C . ASN A 1 300 ? 12.806 0.691 -24.843 1.00 81.69 300 ASN A C 1
ATOM 2310 O O . ASN A 1 300 ? 13.497 1.594 -25.298 1.00 81.69 300 ASN A O 1
ATOM 2314 N N . GLU A 1 301 ? 11.514 0.575 -25.159 1.00 66.94 301 GLU A N 1
ATOM 2315 C CA . GLU A 1 301 ? 10.867 1.406 -26.191 1.00 66.94 301 GLU A CA 1
ATOM 2316 C C . GLU A 1 301 ? 10.810 2.908 -25.863 1.00 66.94 301 GLU A C 1
ATOM 2318 O O . GLU A 1 301 ? 10.780 3.729 -26.780 1.00 66.94 301 GLU A O 1
ATOM 2323 N N . ASN A 1 302 ? 10.844 3.261 -24.573 1.00 69.06 302 ASN A N 1
ATOM 2324 C CA . ASN A 1 302 ? 10.850 4.637 -24.070 1.00 69.06 302 ASN A CA 1
ATOM 2325 C C . ASN A 1 302 ? 12.069 4.867 -23.166 1.00 69.06 302 ASN A C 1
ATOM 2327 O O . ASN A 1 302 ? 11.933 4.908 -21.937 1.00 69.06 302 ASN A O 1
ATOM 2331 N N . PRO A 1 303 ? 13.269 4.983 -23.752 1.00 72.50 303 PRO A N 1
ATOM 2332 C CA . PRO A 1 303 ? 14.486 5.004 -22.972 1.00 72.50 303 PRO A CA 1
ATOM 2333 C C . PRO A 1 303 ? 14.701 6.334 -22.274 1.00 72.50 303 PRO A C 1
ATOM 2335 O O . PRO A 1 303 ? 14.704 7.396 -22.890 1.00 72.50 303 PRO A O 1
ATOM 2338 N N . LEU A 1 304 ? 14.986 6.251 -20.976 1.00 71.25 304 LEU A N 1
ATOM 2339 C CA . LEU A 1 304 ? 15.567 7.363 -20.225 1.00 71.25 304 LEU A CA 1
ATOM 2340 C C . LEU A 1 304 ? 17.018 7.636 -20.655 1.00 71.25 304 LEU A C 1
ATOM 2342 O O . LEU A 1 304 ? 17.526 8.732 -20.441 1.00 71.25 304 LEU A O 1
ATOM 2346 N N . ILE A 1 305 ? 17.694 6.633 -21.228 1.00 79.00 305 ILE A N 1
ATOM 2347 C CA . ILE A 1 305 ? 19.108 6.678 -21.608 1.00 79.00 305 ILE A CA 1
ATOM 2348 C C . ILE A 1 305 ? 19.285 6.006 -22.963 1.00 79.00 305 ILE A C 1
ATOM 2350 O O . ILE A 1 305 ? 18.860 4.865 -23.150 1.00 79.00 305 ILE A O 1
ATOM 2354 N N . PHE A 1 306 ? 19.982 6.683 -23.867 1.00 88.38 306 PHE A N 1
ATOM 2355 C CA . PHE A 1 306 ? 20.430 6.110 -25.127 1.00 88.38 306 PHE A CA 1
ATOM 2356 C C . PHE A 1 306 ? 21.909 6.429 -25.370 1.00 88.38 306 PHE A C 1
ATOM 2358 O O . PHE A 1 306 ? 22.512 7.287 -24.711 1.00 88.38 306 PHE A O 1
ATOM 2365 N N . ARG A 1 307 ? 22.499 5.686 -26.302 1.00 92.69 307 ARG A N 1
ATOM 2366 C CA . ARG A 1 307 ? 23.825 5.934 -26.871 1.00 92.69 307 ARG A CA 1
ATOM 2367 C C . ARG A 1 307 ? 23.700 6.021 -28.368 1.00 92.69 307 ARG A C 1
ATOM 2369 O O . ARG A 1 307 ? 22.887 5.296 -28.929 1.00 92.69 307 ARG A O 1
ATOM 2376 N N . ASP A 1 308 ? 24.497 6.863 -28.997 1.00 93.94 308 ASP A N 1
ATOM 2377 C CA . ASP A 1 308 ? 24.457 7.023 -30.436 1.00 93.94 308 ASP A CA 1
ATOM 2378 C C . ASP A 1 308 ? 25.822 6.830 -31.093 1.00 93.94 308 ASP A C 1
ATOM 2380 O O . ASP A 1 308 ? 26.877 6.968 -30.470 1.00 93.94 308 ASP A O 1
ATOM 2384 N N . LYS A 1 309 ? 25.787 6.417 -32.359 1.00 94.00 309 LYS A N 1
ATOM 2385 C CA . LYS A 1 309 ? 26.969 6.256 -33.202 1.00 94.00 309 LYS A CA 1
ATOM 2386 C C . LYS A 1 309 ? 26.652 6.728 -34.606 1.00 94.00 309 LYS A C 1
ATOM 2388 O O . LYS A 1 309 ? 25.667 6.296 -35.209 1.00 94.00 309 LYS A O 1
ATOM 2393 N N . GLU A 1 310 ? 27.515 7.589 -35.129 1.00 94.12 310 GLU A N 1
ATOM 2394 C CA . GLU A 1 310 ? 27.426 8.057 -36.504 1.00 94.12 310 GLU A CA 1
ATOM 2395 C C . GLU A 1 310 ? 28.105 7.087 -37.476 1.00 94.12 310 GLU A C 1
ATOM 2397 O O . GLU A 1 310 ? 29.175 6.535 -37.212 1.00 94.12 310 GLU A O 1
ATOM 2402 N N . PHE A 1 311 ? 27.488 6.923 -38.640 1.00 92.75 311 PHE A N 1
ATOM 2403 C CA . PHE A 1 311 ? 27.993 6.159 -39.769 1.00 92.75 311 PHE A CA 1
ATOM 2404 C C . PHE A 1 311 ? 27.991 7.045 -41.006 1.00 92.75 311 PHE A C 1
ATOM 2406 O O . PHE A 1 311 ? 27.055 7.808 -41.222 1.00 92.75 311 PHE A O 1
ATOM 2413 N N . SER A 1 312 ? 29.020 6.926 -41.841 1.00 91.88 312 SER A N 1
ATOM 2414 C CA . SER A 1 312 ? 29.041 7.530 -43.176 1.00 91.88 312 SER A CA 1
ATOM 2415 C C . SER A 1 312 ? 28.898 6.426 -44.212 1.00 91.88 312 SER A C 1
ATOM 2417 O O . SER A 1 312 ? 29.683 5.480 -44.212 1.00 91.88 312 SER A O 1
ATOM 2419 N N . VAL A 1 313 ? 27.898 6.538 -45.078 1.00 91.25 313 VAL A N 1
ATOM 2420 C CA . VAL A 1 313 ? 27.660 5.589 -46.169 1.00 91.25 313 VAL A CA 1
ATOM 2421 C C . VAL A 1 313 ? 27.910 6.309 -47.479 1.00 91.25 313 VAL A C 1
ATOM 2423 O O . VAL A 1 313 ? 27.300 7.342 -47.748 1.00 91.25 313 VAL A O 1
ATOM 2426 N N . SER 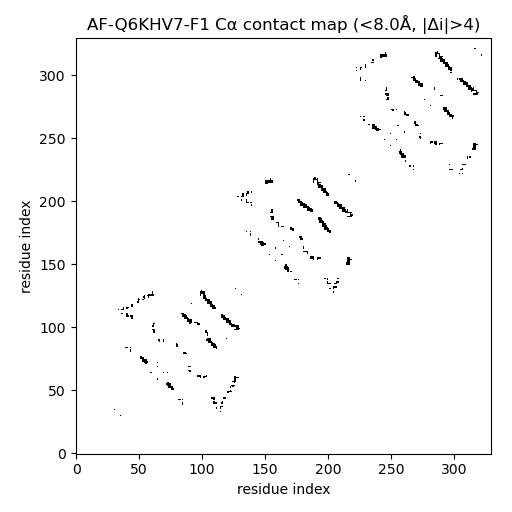A 1 314 ? 28.810 5.757 -48.281 1.00 91.75 314 SER A N 1
ATOM 2427 C CA . SER A 1 314 ? 29.134 6.235 -49.620 1.00 91.75 314 SER A CA 1
ATOM 2428 C C . SER A 1 314 ? 28.497 5.352 -50.694 1.00 91.75 314 SER A C 1
ATOM 2430 O O . SER A 1 314 ? 27.939 4.293 -50.404 1.00 91.75 314 SER A O 1
ATOM 2432 N N . GLY A 1 315 ? 28.592 5.793 -51.948 1.00 90.75 315 GLY A N 1
ATOM 2433 C CA . GLY A 1 315 ? 28.038 5.079 -53.102 1.00 90.75 315 GLY A CA 1
ATOM 2434 C C . GLY A 1 315 ? 26.699 5.631 -53.580 1.00 90.75 315 GLY A C 1
ATOM 2435 O O . GLY A 1 315 ? 26.109 5.059 -54.494 1.00 90.75 315 GLY A O 1
ATOM 2436 N N . PHE A 1 316 ? 26.239 6.743 -52.998 1.00 93.44 316 PHE A N 1
ATOM 2437 C CA . PHE A 1 316 ? 25.105 7.477 -53.539 1.00 93.44 316 PHE A CA 1
ATOM 2438 C C . PHE A 1 316 ? 25.450 8.125 -54.883 1.00 93.44 316 PHE A C 1
ATOM 2440 O O . PHE A 1 316 ? 26.621 8.401 -55.174 1.00 93.44 316 PHE A O 1
ATOM 2447 N N . ARG A 1 317 ? 24.420 8.420 -55.683 1.00 93.06 317 ARG A N 1
ATOM 2448 C CA . ARG A 1 317 ? 24.568 9.219 -56.901 1.00 93.06 317 ARG A CA 1
ATOM 2449 C C . ARG A 1 317 ? 25.217 10.559 -56.556 1.00 93.06 317 ARG A C 1
ATOM 2451 O O . ARG A 1 317 ? 24.850 11.194 -55.571 1.00 93.06 317 ARG A O 1
ATOM 2458 N N . MET A 1 318 ? 26.155 11.002 -57.389 1.00 93.44 318 MET A N 1
ATOM 2459 C CA . MET A 1 318 ? 26.734 12.344 -57.281 1.00 93.44 318 MET A CA 1
ATOM 2460 C C . MET A 1 318 ? 26.084 13.306 -58.274 1.00 93.44 318 MET A C 1
ATOM 2462 O O . MET A 1 318 ? 25.799 12.925 -59.411 1.00 93.44 318 MET A O 1
ATOM 2466 N N . ASN A 1 319 ? 25.958 14.586 -57.915 1.00 87.44 319 ASN A N 1
ATOM 2467 C CA . ASN A 1 319 ? 25.443 15.612 -58.837 1.00 87.44 319 ASN A CA 1
ATOM 2468 C C . ASN A 1 319 ? 26.243 15.700 -60.152 1.00 87.44 319 ASN A C 1
ATOM 2470 O O . ASN A 1 319 ? 25.674 15.900 -61.226 1.00 87.44 319 ASN A O 1
ATOM 2474 N N . SER A 1 320 ? 27.558 15.468 -60.101 1.00 84.81 320 SER A N 1
ATOM 2475 C CA . SER A 1 320 ? 28.421 15.414 -61.291 1.00 84.81 320 SER A CA 1
ATOM 2476 C C . SER A 1 320 ? 28.047 14.286 -62.264 1.00 84.81 320 SER A C 1
ATOM 2478 O O . SER A 1 320 ? 28.214 14.432 -63.476 1.00 84.81 320 SER A O 1
ATOM 2480 N N . GLN A 1 321 ? 27.505 13.173 -61.761 1.00 80.06 321 GLN A N 1
ATOM 2481 C CA . GLN A 1 321 ? 27.066 12.038 -62.576 1.00 80.06 321 GLN A CA 1
ATOM 2482 C C . GLN A 1 321 ? 25.715 12.310 -63.246 1.00 80.06 321 GLN A C 1
ATOM 2484 O O . GLN A 1 321 ? 25.513 11.898 -64.390 1.00 80.06 321 GLN A O 1
ATOM 2489 N N . SER A 1 322 ? 24.826 13.052 -62.580 1.00 71.75 322 SER A N 1
ATOM 2490 C CA . SER A 1 322 ? 23.544 13.488 -63.148 1.00 71.75 322 SER A CA 1
ATOM 2491 C C . SER A 1 322 ? 23.748 14.385 -64.376 1.00 71.75 322 SER A C 1
ATOM 2493 O O . SER A 1 322 ? 23.148 14.144 -65.423 1.0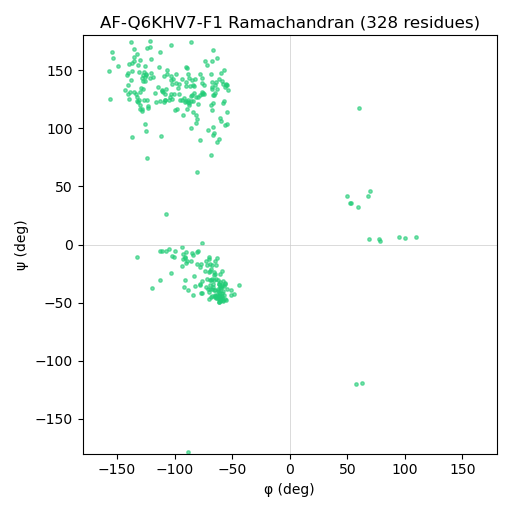0 71.75 322 SER A O 1
ATOM 2495 N N . LEU A 1 323 ? 24.679 15.344 -64.296 1.00 68.56 323 LEU A N 1
ATOM 2496 C CA . LEU A 1 323 ? 24.986 16.279 -65.390 1.00 68.56 323 LEU A CA 1
ATOM 2497 C C . LEU A 1 323 ? 25.591 15.583 -66.622 1.00 68.56 323 LEU A C 1
ATOM 2499 O O . LEU A 1 323 ? 25.247 15.903 -67.758 1.00 68.56 323 LEU A O 1
ATOM 2503 N N . LEU A 1 324 ? 26.461 14.588 -66.422 1.00 64.69 324 LEU A N 1
ATOM 2504 C CA . LEU A 1 324 ? 27.061 13.821 -67.523 1.00 64.69 324 LEU A CA 1
ATOM 2505 C C . LEU A 1 324 ? 26.043 12.939 -68.261 1.00 64.69 324 LEU A C 1
ATOM 2507 O O . LEU A 1 324 ? 26.199 12.691 -69.458 1.00 64.69 324 LEU A O 1
ATOM 2511 N N . GLY A 1 325 ? 25.011 12.459 -67.563 1.00 63.03 325 GLY A N 1
ATOM 2512 C CA . GLY A 1 325 ? 23.917 11.699 -68.166 1.00 63.03 325 GLY A CA 1
ATOM 2513 C C . GLY A 1 325 ? 23.025 12.549 -69.072 1.00 63.03 325 GLY A C 1
ATOM 2514 O O . GLY A 1 325 ? 22.568 12.057 -70.101 1.00 63.03 325 GLY A O 1
ATOM 2515 N N . GLU A 1 326 ? 22.806 13.819 -68.726 1.00 62.88 326 GLU A N 1
ATOM 2516 C CA . GLU A 1 326 ? 22.042 14.760 -69.554 1.00 62.88 326 GLU A CA 1
ATOM 2517 C C . GLU A 1 326 ? 22.846 15.256 -70.755 1.00 62.88 326 GLU A C 1
ATOM 2519 O O . GLU A 1 326 ? 22.327 15.261 -71.866 1.00 62.88 326 GLU A O 1
ATOM 2524 N N . ILE A 1 327 ? 24.136 15.560 -70.572 1.00 60.25 327 ILE A N 1
ATOM 2525 C CA . ILE A 1 327 ? 25.017 15.978 -71.674 1.00 60.25 327 ILE A CA 1
ATOM 2526 C C . ILE A 1 327 ? 25.153 14.876 -72.736 1.00 60.25 327 ILE A C 1
ATOM 2528 O O . ILE A 1 327 ? 25.222 15.182 -73.916 1.00 60.25 327 ILE A O 1
ATOM 2532 N N . LYS A 1 328 ? 25.143 13.592 -72.351 1.00 57.53 328 LYS A N 1
ATOM 2533 C CA . LYS A 1 328 ? 25.171 12.464 -73.305 1.00 57.53 328 LYS A CA 1
ATOM 2534 C C . LYS A 1 328 ? 23.861 12.243 -74.075 1.00 57.53 328 LYS A C 1
ATOM 2536 O O . LYS A 1 328 ? 23.857 11.448 -75.011 1.00 57.53 328 LYS A O 1
ATOM 2541 N N . LYS A 1 329 ? 22.752 12.857 -73.651 1.00 56.75 329 LYS A N 1
ATOM 2542 C CA . LYS A 1 329 ? 21.450 12.784 -74.342 1.00 56.75 329 LYS A CA 1
ATOM 2543 C C . LYS A 1 329 ? 21.256 13.911 -75.364 1.00 56.75 329 LYS A C 1
ATOM 2545 O O . LYS A 1 329 ? 20.282 13.853 -76.112 1.00 56.75 329 LYS A O 1
ATOM 2550 N N . ILE A 1 330 ? 22.136 14.913 -75.353 1.00 56.09 330 ILE A N 1
ATOM 2551 C CA . ILE A 1 330 ? 22.193 16.037 -76.298 1.00 56.09 330 ILE A CA 1
ATOM 2552 C C . ILE A 1 330 ? 23.150 15.665 -77.430 1.00 56.09 330 ILE A C 1
ATOM 2554 O O . ILE A 1 330 ? 22.789 15.930 -78.597 1.00 56.09 330 ILE A O 1
#

InterPro domains:
  IPR007326 Lipoprotein-associated domain [PF04200] (44-128)
  IPR007326 Lipoprotein-associated domain [PF04200] (144-218)
  IPR007326 Lipoprotein-associated domain [PF04200] (229-317)

Solvent-accessible surface area (backbone atoms only — not comparable to full-atom values): 19404 Å² total; per-residue (Å²): 140,88,83,79,91,80,90,81,91,82,85,85,82,93,77,87,77,80,83,69,82,81,74,81,71,76,80,70,80,72,75,49,70,66,60,58,49,49,55,51,35,53,58,55,53,68,73,61,54,42,88,41,48,41,55,68,53,44,84,38,43,30,74,76,58,44,90,90,46,42,76,76,42,37,47,68,80,68,71,56,57,54,98,74,31,37,55,51,74,45,79,35,89,86,52,78,67,32,32,77,80,3,28,39,40,28,34,38,35,30,31,48,92,90,52,74,51,73,48,80,42,65,36,66,58,33,26,24,52,64,58,53,44,51,53,38,48,54,53,59,69,68,62,75,88,49,77,72,41,72,35,70,82,35,44,28,80,74,61,44,82,92,53,51,69,63,38,30,62,80,70,71,71,52,98,75,28,46,55,43,84,73,45,78,79,45,64,32,35,78,79,3,28,33,32,35,30,38,35,30,27,51,89,91,50,70,44,74,50,78,44,84,43,73,60,27,20,28,50,65,59,51,50,52,50,43,54,55,58,56,61,69,60,79,73,80,52,75,67,50,74,39,63,81,36,43,41,68,75,62,43,84,78,55,43,68,60,36,37,55,68,62,76,67,54,98,66,34,41,55,45,75,41,74,66,86,64,54,74,67,52,30,53,51,19,18,67,65,8,32,41,67,37,36,37,40,31,27,72,54,99,79,55,94,58,73,47,76,48,81,45,78,49,70,58,27,22,29,58,73,57,56,54,54,55,54,62,75,72,108

pLDDT: mean 87.89, std 15.69, range [40.0, 98.5]

Mean predicted aligned error: 10.51 Å

Radius of gyration: 46.27 Å; Cα contacts (8 Å, |Δi|>4): 523; chains: 1; bounding box: 105×77×129 Å

Nearest PDB structures (foldseek):
  2gjt-assembly3_B  TM=4.602E-01  e=1.909E+00  Homo sapiens
  3h08-assembly1_A  TM=3.742E-01  e=4.213E+00  Chlorobaculum tepidum
  5bsz-assembly1_A  TM=2.587E-01  e=2.912E+00  Streptoalloteichus sp. ATCC 53650